Protein AF-A0A971P2N2-F1 (afdb_monomer)

Mean predicted aligned error: 14.25 Å

pLDDT: mean 70.49, std 22.49, range [21.69, 94.94]

Solvent-accessible surface area (backbone atoms only — not comparable to full-atom values): 18515 Å² total; per-residue (Å²): 134,89,80,73,84,82,77,78,84,81,83,84,62,59,65,58,32,62,50,54,73,73,80,90,79,79,91,78,77,78,80,88,79,67,84,70,65,85,62,60,44,76,59,30,55,57,36,53,77,70,37,72,78,72,96,66,72,82,76,72,55,43,60,63,36,66,81,70,58,59,84,65,48,95,60,49,82,56,51,69,44,73,52,75,49,76,49,79,46,77,44,87,62,92,78,40,45,24,34,32,35,34,27,41,36,31,25,59,43,76,42,90,78,63,68,91,66,64,58,67,70,60,47,52,56,49,53,58,46,34,67,75,68,69,55,48,72,73,57,46,52,54,50,50,53,50,50,38,52,54,49,33,62,62,44,42,43,42,77,54,20,36,36,40,38,39,32,29,12,27,78,25,32,66,52,17,52,45,43,54,46,45,57,57,53,72,48,91,68,58,65,68,61,53,34,53,38,58,34,83,89,24,52,41,89,91,37,56,79,47,19,27,49,35,71,88,75,88,31,43,25,45,35,32,28,47,66,15,26,22,38,39,34,40,13,31,64,78,33,24,84,47,37,64,61,37,50,52,49,51,46,51,56,52,68,74,48,72,77,25,43,67,69,58,48,57,69,59,50,60,46,79,45,81,43,87,50,78,72,86,79,95,60,96,66,86,49,81,43,70,49,74,50,64,46,90,96,59,56,82,48,86,74,86,84,80,78,67,74,87,75,80,118

Secondary structure (DSSP, 8-state):
-----------PPPSS-------TT------S-S----S--HHHHHHHTTS----PPP-S-B--PPPP-GGGSS-GGG-SEEEEEEEEEE-SSTT-EEEEEEEEEEEEEE-SS--SS--HHHHHHHHHHHHHHT--HHHHHHHHHHHHHHHHHHHSEEEEEEEEEEEEE-SSHHHHHHHHHHHHHTSSS-HHHHHHHTSGGGB-TTSSSEEEEE-SSS--EEEEEETTEEEEEEEEETTGGGHHHHHHHHHHHHHTSPPB-HHHHHHHSPEEEEEEE--SSS----EEEEEEEPPTT-----------GGG--

Structure (mmCIF, N/CA/C/O backbone):
data_AF-A0A971P2N2-F1
#
_entry.id   AF-A0A971P2N2-F1
#
loop_
_atom_site.group_PDB
_atom_site.id
_atom_site.type_symbol
_atom_site.label_atom_id
_atom_site.label_alt_id
_atom_site.label_comp_id
_atom_site.label_asym_id
_atom_site.label_entity_id
_atom_site.label_seq_id
_atom_site.pdbx_PDB_ins_code
_atom_site.Cartn_x
_atom_site.Cartn_y
_atom_site.Cartn_z
_atom_site.occupancy
_atom_site.B_iso_or_equiv
_atom_site.auth_seq_id
_atom_site.auth_comp_id
_atom_site.auth_asym_id
_atom_site.auth_atom_id
_atom_site.pdbx_PDB_model_num
ATOM 1 N N . MET A 1 1 ? -7.385 51.354 9.965 1.00 27.91 1 MET A N 1
ATOM 2 C CA . MET A 1 1 ? -7.876 50.123 9.311 1.00 27.91 1 MET A CA 1
ATOM 3 C C . MET A 1 1 ? -7.156 48.948 9.953 1.00 27.91 1 MET A C 1
ATOM 5 O O . MET A 1 1 ? -5.940 48.888 9.866 1.00 27.91 1 MET A O 1
ATOM 9 N N . ASN A 1 2 ? -7.882 48.096 10.681 1.00 22.98 2 ASN A N 1
ATOM 10 C CA . ASN A 1 2 ? -7.328 46.923 11.366 1.00 22.98 2 ASN A CA 1
ATOM 11 C C . ASN A 1 2 ? -7.132 45.790 10.354 1.00 22.98 2 ASN A C 1
ATOM 13 O O . ASN A 1 2 ? -8.086 45.085 10.028 1.00 22.98 2 ASN A O 1
ATOM 17 N N . VAL A 1 3 ? -5.911 45.625 9.851 1.00 22.12 3 VAL A N 1
ATOM 18 C CA . VAL A 1 3 ? -5.537 44.451 9.057 1.00 22.12 3 VAL A CA 1
ATOM 19 C C . VAL A 1 3 ? -5.261 43.318 10.045 1.00 22.12 3 VAL A C 1
ATOM 21 O O . VAL A 1 3 ? -4.252 43.324 10.745 1.00 22.12 3 VAL A O 1
ATOM 24 N N . LYS A 1 4 ? -6.204 42.378 10.175 1.00 21.69 4 LYS A N 1
ATOM 25 C CA . LYS A 1 4 ? -5.969 41.133 10.917 1.00 21.69 4 LYS A CA 1
ATOM 26 C C . LYS A 1 4 ? -4.966 40.287 10.119 1.00 21.69 4 LYS A C 1
ATOM 28 O O . LYS A 1 4 ? -5.226 40.065 8.935 1.00 21.69 4 LYS A O 1
ATOM 33 N N . PRO A 1 5 ? -3.873 39.788 10.721 1.00 25.75 5 PRO A N 1
ATOM 34 C CA . PRO A 1 5 ? -2.988 38.854 10.040 1.00 25.75 5 PRO A CA 1
ATOM 35 C C . PRO A 1 5 ? -3.775 37.584 9.693 1.00 25.75 5 PRO A C 1
ATOM 37 O O . PRO A 1 5 ? -4.345 36.931 10.568 1.00 25.75 5 PRO A O 1
ATOM 40 N N . ARG A 1 6 ? -3.851 37.260 8.400 1.00 25.17 6 ARG A N 1
ATOM 41 C CA . ARG A 1 6 ? -4.349 35.968 7.919 1.00 25.17 6 ARG A CA 1
ATOM 42 C C . ARG A 1 6 ? -3.213 34.963 8.092 1.00 25.17 6 ARG A C 1
ATOM 44 O O . ARG A 1 6 ? -2.241 35.005 7.354 1.00 25.17 6 ARG A O 1
ATOM 51 N N . ILE A 1 7 ? -3.300 34.113 9.107 1.00 24.89 7 ILE A N 1
ATOM 52 C CA . ILE A 1 7 ? -2.310 33.061 9.363 1.00 24.89 7 ILE A CA 1
ATOM 53 C C . ILE A 1 7 ? -2.506 31.957 8.314 1.00 24.89 7 ILE A C 1
ATOM 55 O O . ILE A 1 7 ? -3.601 31.412 8.192 1.00 24.89 7 ILE A O 1
ATOM 59 N N . ALA A 1 8 ? -1.458 31.638 7.550 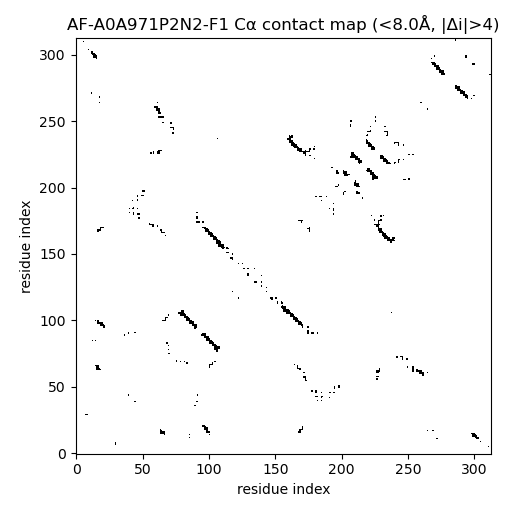1.00 24.03 8 ALA A N 1
ATOM 60 C CA . ALA A 1 8 ? -1.439 30.453 6.698 1.00 24.03 8 ALA A CA 1
ATOM 61 C C . ALA A 1 8 ? -1.364 29.181 7.551 1.00 24.03 8 ALA A C 1
ATOM 63 O O . ALA A 1 8 ? -0.593 29.092 8.505 1.00 24.03 8 ALA A O 1
ATOM 64 N N . LEU A 1 9 ? -2.169 28.192 7.171 1.00 29.45 9 LEU A N 1
ATOM 65 C CA . LEU A 1 9 ? -2.221 26.869 7.777 1.00 29.45 9 LEU A CA 1
ATOM 66 C C . LEU A 1 9 ? -0.904 26.118 7.509 1.00 29.45 9 LEU A C 1
ATOM 68 O O . LEU A 1 9 ? -0.618 25.740 6.374 1.00 29.45 9 LEU A O 1
ATOM 72 N N . ILE A 1 10 ? -0.110 25.901 8.557 1.00 28.80 10 ILE A N 1
ATOM 73 C CA . ILE A 1 10 ? 1.082 25.047 8.532 1.00 28.80 10 ILE A CA 1
ATOM 74 C C . ILE A 1 10 ? 0.622 23.611 8.787 1.00 28.80 10 ILE A C 1
ATOM 76 O O . ILE A 1 10 ? 0.071 23.322 9.847 1.00 28.80 10 ILE A O 1
ATOM 80 N N . ILE A 1 11 ? 0.837 22.711 7.825 1.00 30.95 11 ILE A N 1
ATOM 81 C CA . ILE A 1 11 ? 0.508 21.291 7.982 1.00 30.95 11 ILE A CA 1
ATOM 82 C C . ILE A 1 11 ? 1.796 20.523 8.292 1.00 30.95 11 ILE A C 1
ATOM 84 O O . ILE A 1 11 ? 2.617 20.298 7.406 1.00 30.95 11 ILE A O 1
ATOM 88 N N . ALA A 1 12 ? 1.983 20.140 9.556 1.00 29.36 12 ALA A N 1
ATOM 89 C CA . ALA A 1 12 ? 3.038 19.220 9.969 1.00 29.36 12 ALA A CA 1
ATOM 90 C C . ALA A 1 12 ? 2.566 17.773 9.742 1.00 29.36 12 ALA A C 1
ATOM 92 O O . ALA A 1 12 ? 1.543 17.367 10.292 1.00 29.36 12 ALA A O 1
ATOM 93 N N . TYR A 1 13 ? 3.291 17.002 8.924 1.00 36.38 13 TYR A N 1
ATOM 94 C CA . TYR A 1 13 ? 3.002 15.584 8.688 1.00 36.38 13 TYR A CA 1
ATOM 95 C C . TYR A 1 13 ? 3.956 14.701 9.481 1.00 36.38 13 TYR A C 1
ATOM 97 O O . TYR A 1 13 ? 5.169 14.739 9.298 1.00 36.38 13 TYR A O 1
ATOM 105 N N . TYR A 1 14 ? 3.382 13.890 10.364 1.00 38.62 14 TYR A N 1
ATOM 106 C CA . TYR A 1 14 ? 4.111 13.031 11.284 1.00 38.62 14 TYR A CA 1
ATOM 107 C C . TYR A 1 14 ? 4.208 11.614 10.736 1.00 38.62 14 TYR A C 1
ATOM 109 O O . TYR A 1 14 ? 3.208 11.024 10.326 1.00 38.62 14 TYR A O 1
ATOM 117 N N . CYS A 1 15 ? 5.401 11.033 10.814 1.00 27.88 15 CYS A N 1
ATOM 118 C CA . CYS A 1 15 ? 5.584 9.604 10.613 1.00 27.88 15 CYS A CA 1
ATOM 119 C C . CYS A 1 15 ? 5.701 8.907 11.975 1.00 27.88 15 CYS A C 1
ATOM 121 O O . CYS A 1 15 ? 6.794 8.653 12.467 1.00 27.88 15 CYS A O 1
ATOM 123 N N . LEU A 1 16 ? 4.533 8.678 12.574 1.00 30.06 16 LEU A N 1
ATOM 124 C CA . LEU A 1 16 ? 4.097 7.483 13.310 1.00 30.06 16 LEU A CA 1
ATOM 125 C C . LEU A 1 16 ? 2.582 7.681 13.494 1.00 30.06 16 LEU A C 1
ATOM 127 O O . LEU A 1 16 ? 2.106 8.017 14.572 1.00 30.06 16 LEU A O 1
ATOM 131 N N . SER A 1 17 ? 1.867 7.622 12.358 1.00 32.53 17 SER A N 1
ATOM 132 C CA . SER A 1 17 ? 0.407 7.459 12.260 1.00 32.53 17 SER A CA 1
ATOM 133 C C . SER A 1 17 ? -0.446 8.240 13.273 1.00 32.53 17 SER A C 1
ATOM 135 O O . SER A 1 17 ? -1.201 7.670 14.053 1.00 32.53 17 SER A O 1
ATOM 137 N N . THR A 1 18 ? -0.432 9.566 13.231 1.00 32.47 18 THR A N 1
ATOM 138 C CA . THR A 1 18 ? -1.445 10.362 13.936 1.00 32.47 18 THR A CA 1
ATOM 139 C C . THR A 1 18 ? -2.669 10.564 13.040 1.00 32.47 18 THR A C 1
ATOM 141 O O . THR A 1 18 ? -2.588 11.174 11.975 1.00 32.47 18 THR A O 1
ATOM 144 N N . ALA A 1 19 ? -3.814 10.023 13.466 1.00 30.89 19 ALA A N 1
ATOM 145 C CA . ALA A 1 19 ? -5.123 10.377 12.933 1.00 30.89 19 ALA A CA 1
ATOM 146 C C . ALA A 1 19 ? -5.430 11.824 13.343 1.00 30.89 19 ALA A C 1
ATOM 148 O O . ALA A 1 19 ? -5.682 12.116 14.512 1.00 30.89 19 ALA A O 1
ATOM 149 N N . GLY A 1 20 ? -5.383 12.745 12.383 1.00 30.77 20 GLY A N 1
ATOM 150 C CA . GLY A 1 20 ? -5.961 14.072 12.544 1.00 30.77 20 GLY A CA 1
ATOM 151 C C . GLY A 1 20 ? -7.473 13.977 12.382 1.00 30.77 20 GLY A C 1
ATOM 152 O O . GLY A 1 20 ? -7.987 14.200 11.294 1.00 30.77 20 GLY A O 1
ATOM 153 N N . VAL A 1 21 ? -8.193 13.628 13.448 1.00 31.56 21 VAL A N 1
ATOM 154 C CA . VAL A 1 21 ? -9.654 13.783 13.493 1.00 31.56 21 VAL A CA 1
ATOM 155 C C . VAL A 1 21 ? -9.929 15.280 13.642 1.00 31.56 21 VAL A C 1
ATOM 157 O O . VAL A 1 21 ? -9.833 15.819 14.744 1.00 31.56 21 VAL A O 1
ATOM 160 N N . PHE A 1 22 ? -10.207 15.969 12.535 1.00 34.75 22 PHE A N 1
ATOM 161 C CA . PHE A 1 22 ? -10.625 17.369 12.560 1.00 34.75 22 PHE A CA 1
ATOM 162 C C . PHE A 1 22 ? -12.151 17.424 12.712 1.00 34.75 22 PHE A C 1
ATOM 164 O O . PHE A 1 22 ? -12.856 17.079 11.765 1.00 34.75 22 PHE A O 1
ATOM 171 N N . PRO A 1 23 ? -12.700 17.835 13.870 1.00 28.53 23 PRO A N 1
ATOM 172 C CA . PRO A 1 23 ? -14.126 18.103 13.969 1.00 28.53 23 PRO A CA 1
ATOM 173 C C . PRO A 1 23 ? -14.471 19.301 13.077 1.00 28.53 23 PRO A C 1
ATOM 175 O O . PRO A 1 23 ? -13.895 20.385 13.199 1.00 28.53 23 PRO A O 1
ATOM 178 N N . GLY A 1 24 ? -15.407 19.095 12.152 1.00 35.16 24 GLY A N 1
ATOM 179 C CA . GLY A 1 24 ? -15.882 20.131 11.247 1.00 35.16 24 GLY A CA 1
ATOM 180 C C . GLY A 1 24 ? -16.446 21.338 11.999 1.00 35.16 24 GLY A C 1
ATOM 181 O O . GLY A 1 24 ? -17.420 21.209 12.738 1.00 35.16 24 GLY A O 1
ATOM 182 N N . LYS A 1 25 ? -15.831 22.510 11.773 1.00 30.64 25 LYS A N 1
ATOM 183 C CA . LYS A 1 25 ? -16.498 23.795 11.453 1.00 30.64 25 LYS A CA 1
ATOM 184 C C . LYS A 1 25 ? -15.552 24.992 11.280 1.00 30.64 25 LYS A C 1
ATOM 186 O O . LYS A 1 25 ? -15.995 25.985 10.717 1.00 30.64 25 LYS A O 1
ATOM 191 N N . ASP A 1 26 ? -14.265 24.881 11.622 1.00 31.94 26 ASP A N 1
ATOM 192 C CA . ASP A 1 26 ? -13.324 26.019 11.535 1.00 31.94 26 ASP A CA 1
ATOM 193 C C . ASP A 1 26 ? -12.236 25.902 10.444 1.00 31.94 26 ASP A C 1
ATOM 195 O O . ASP A 1 26 ? -11.284 26.680 10.418 1.00 31.94 26 ASP A O 1
ATOM 199 N N . VAL A 1 27 ? -12.391 25.005 9.461 1.00 34.34 27 VAL A N 1
ATOM 200 C CA . VAL A 1 27 ? -11.515 24.940 8.264 1.00 34.34 27 VAL A CA 1
ATOM 201 C C . VAL A 1 27 ? -12.001 25.913 7.175 1.00 34.34 27 VAL A C 1
ATOM 203 O O . VAL A 1 27 ? -12.118 25.582 5.998 1.00 34.34 27 VAL A O 1
ATOM 206 N N . LEU A 1 28 ? -12.323 27.149 7.556 1.00 32.31 28 LEU A N 1
ATOM 207 C CA . LEU A 1 28 ? -12.745 28.202 6.630 1.00 32.31 28 LEU A CA 1
ATOM 208 C C . LEU A 1 28 ? -11.761 29.370 6.687 1.00 32.31 28 LEU A C 1
ATOM 210 O O . LEU A 1 28 ? -12.021 30.351 7.373 1.00 32.31 28 LEU A O 1
ATOM 214 N N . ALA A 1 29 ? -10.636 29.241 5.968 1.00 29.34 29 ALA A N 1
ATOM 215 C CA . ALA A 1 29 ? -9.917 30.335 5.276 1.00 29.34 29 ALA A CA 1
ATOM 216 C C . ALA A 1 29 ? -8.485 29.960 4.811 1.00 29.34 29 ALA A C 1
ATOM 218 O O . ALA A 1 29 ? -7.630 30.839 4.710 1.00 29.34 29 ALA A O 1
ATOM 219 N N . ALA A 1 30 ? -8.191 28.695 4.490 1.00 34.16 30 ALA A N 1
ATOM 220 C CA . ALA A 1 30 ? -6.992 28.376 3.712 1.00 34.16 30 ALA A CA 1
ATOM 221 C C . ALA A 1 30 ? -7.353 28.415 2.221 1.00 34.16 30 ALA A C 1
ATOM 223 O O . ALA A 1 30 ? -8.055 27.549 1.699 1.00 34.16 30 ALA A O 1
ATOM 224 N N . ASP A 1 31 ? -6.939 29.500 1.577 1.00 28.77 31 ASP A N 1
ATOM 225 C CA . ASP A 1 31 ? -7.237 29.842 0.195 1.00 28.77 31 ASP A CA 1
ATOM 226 C C . ASP A 1 31 ? -6.733 28.761 -0.783 1.00 28.77 31 ASP A C 1
ATOM 228 O O . ASP A 1 31 ? -5.556 28.412 -0.827 1.00 28.77 31 ASP A O 1
ATOM 232 N N . ARG A 1 32 ? -7.688 28.207 -1.530 1.00 31.95 32 ARG A N 1
ATOM 233 C CA . ARG A 1 32 ? -7.614 27.606 -2.870 1.00 31.95 32 ARG A CA 1
ATOM 234 C C . ARG A 1 32 ? -6.210 27.438 -3.480 1.00 31.95 32 ARG A C 1
ATOM 236 O O . ARG A 1 32 ? -5.781 28.241 -4.301 1.00 31.95 32 ARG A O 1
ATOM 243 N N . THR A 1 33 ? -5.539 26.325 -3.186 1.00 28.03 33 THR A N 1
ATOM 244 C CA . THR A 1 33 ? -4.620 25.642 -4.137 1.00 28.03 33 THR A CA 1
ATOM 245 C C . THR A 1 33 ? -4.334 24.180 -3.779 1.00 28.03 33 THR A C 1
ATOM 247 O O . THR A 1 33 ? -3.370 23.583 -4.248 1.00 28.03 33 THR A O 1
ATOM 250 N N . VAL A 1 34 ? -5.207 23.554 -2.993 1.00 30.66 34 VAL A N 1
ATOM 251 C CA . VAL A 1 34 ? -5.340 22.097 -3.000 1.00 30.66 34 VAL A CA 1
ATOM 252 C C . VAL A 1 34 ? -6.523 21.836 -3.908 1.00 30.66 34 VAL A C 1
ATOM 254 O O . VAL A 1 34 ? -7.610 22.346 -3.639 1.00 30.66 34 VAL A O 1
ATOM 257 N N . THR A 1 35 ? -6.297 21.146 -5.022 1.00 30.25 35 THR A N 1
ATOM 258 C CA . THR A 1 35 ? -7.357 20.651 -5.898 1.00 30.25 35 THR A CA 1
ATOM 259 C C . THR A 1 35 ? -8.366 19.964 -4.996 1.00 30.25 35 THR A C 1
ATOM 261 O O . THR A 1 35 ? -8.073 18.907 -4.446 1.00 30.25 35 THR A O 1
ATOM 264 N N . SER A 1 36 ? -9.496 20.620 -4.737 1.00 31.45 36 SER A N 1
ATOM 265 C CA . SER A 1 36 ? -10.505 20.055 -3.867 1.00 31.45 36 SER A CA 1
ATOM 266 C C . SER A 1 36 ? -10.944 18.767 -4.537 1.00 31.45 36 SER A C 1
ATOM 268 O O . SER A 1 36 ? -11.577 18.816 -5.596 1.00 31.45 36 SER A O 1
ATOM 270 N N . LEU A 1 37 ? -10.643 17.631 -3.921 1.00 36.88 37 LEU A N 1
ATOM 271 C CA . LEU A 1 37 ? -11.252 16.347 -4.232 1.00 36.88 37 LEU A CA 1
ATOM 272 C C . LEU A 1 37 ? -12.728 16.369 -3.790 1.00 36.88 37 LEU A C 1
ATOM 274 O O . LEU A 1 37 ? -13.260 15.379 -3.332 1.00 36.88 37 LEU A O 1
ATOM 278 N N . LYS A 1 38 ? -13.454 17.482 -3.989 1.00 37.88 38 LYS A N 1
ATOM 279 C CA . LYS A 1 38 ? -14.926 17.506 -3.955 1.00 37.88 38 LYS A CA 1
ATOM 280 C C . LYS A 1 38 ? -15.533 16.636 -5.065 1.00 37.88 38 LYS A C 1
ATOM 282 O O . LYS A 1 38 ? -16.728 16.376 -5.044 1.00 37.88 38 LYS A O 1
ATOM 287 N N . ASN A 1 39 ? -14.689 16.135 -5.970 1.00 39.16 39 ASN A N 1
ATOM 288 C CA . ASN A 1 39 ? -14.894 14.910 -6.732 1.00 39.16 39 ASN A CA 1
ATOM 289 C C . ASN A 1 39 ? -14.278 13.715 -5.986 1.00 39.16 39 ASN A C 1
ATOM 291 O O . ASN A 1 39 ? -13.382 13.056 -6.509 1.00 39.16 39 ASN A O 1
ATOM 295 N N . ILE A 1 40 ? -14.730 13.434 -4.765 1.00 48.75 40 ILE A N 1
ATOM 296 C CA . ILE A 1 40 ? -14.655 12.080 -4.224 1.00 48.75 40 ILE A CA 1
ATOM 297 C C . ILE A 1 40 ? -15.301 11.215 -5.310 1.00 48.75 40 ILE A C 1
ATOM 299 O O . ILE A 1 40 ? -16.476 11.401 -5.642 1.00 48.75 40 ILE A O 1
ATOM 303 N N . ASP A 1 41 ? -14.462 10.421 -5.970 1.00 62.25 41 ASP A N 1
ATOM 304 C CA . ASP A 1 41 ? -14.646 9.995 -7.351 1.00 62.25 41 ASP A CA 1
ATOM 305 C C . ASP A 1 41 ? -16.068 9.459 -7.567 1.00 62.25 41 ASP A C 1
ATOM 307 O O . ASP A 1 41 ? -16.523 8.595 -6.811 1.00 62.25 41 ASP A O 1
ATOM 311 N N . SER A 1 42 ? -16.796 9.956 -8.580 1.00 70.06 42 SER A N 1
ATOM 312 C CA . SER A 1 42 ? -18.164 9.477 -8.887 1.00 70.06 42 SER A CA 1
ATOM 313 C C . SER A 1 42 ? -18.218 7.947 -8.935 1.00 70.06 42 SER A C 1
ATOM 315 O O . SER A 1 42 ? -19.223 7.323 -8.610 1.00 70.06 42 SER A O 1
ATOM 317 N N . ARG A 1 43 ? -17.083 7.360 -9.305 1.00 81.44 43 ARG A N 1
ATOM 318 C CA . ARG A 1 43 ? -16.790 5.947 -9.316 1.00 81.44 43 ARG A CA 1
ATOM 319 C C . ARG A 1 43 ? -16.693 5.300 -7.936 1.00 81.44 43 ARG A C 1
ATOM 321 O O . ARG A 1 43 ? -17.408 4.335 -7.703 1.00 81.44 43 ARG A O 1
ATOM 328 N N . ALA A 1 44 ? -15.877 5.830 -7.027 1.00 83.00 44 ALA A N 1
ATOM 329 C CA . ALA A 1 44 ? -15.749 5.292 -5.673 1.00 83.00 44 ALA A CA 1
ATOM 330 C C . ALA A 1 44 ? -17.099 5.286 -4.948 1.00 83.00 44 ALA A C 1
ATOM 332 O O . ALA A 1 44 ? -17.457 4.297 -4.317 1.00 83.00 44 ALA A O 1
ATOM 333 N N . ASN A 1 45 ? -17.897 6.343 -5.130 1.00 83.25 45 ASN A N 1
ATOM 334 C CA . ASN A 1 45 ? -19.267 6.391 -4.626 1.00 83.25 45 ASN A CA 1
ATOM 335 C C . ASN A 1 45 ? -20.164 5.310 -5.254 1.00 83.25 45 ASN A C 1
ATOM 337 O O . ASN A 1 45 ? -20.882 4.630 -4.527 1.00 83.25 45 ASN A O 1
ATOM 341 N N . ARG A 1 46 ? -20.124 5.107 -6.580 1.00 87.62 46 ARG A N 1
ATOM 342 C CA . ARG A 1 46 ? -20.895 4.034 -7.242 1.00 87.62 46 ARG A CA 1
ATOM 343 C C . ARG A 1 46 ? -20.502 2.640 -6.759 1.00 87.62 46 ARG A C 1
ATOM 345 O O . ARG A 1 46 ? -21.389 1.817 -6.556 1.00 87.62 46 ARG A O 1
ATOM 352 N N . VAL A 1 47 ? -19.207 2.375 -6.595 1.00 88.31 47 VAL A N 1
ATOM 353 C CA . VAL A 1 47 ? -18.700 1.098 -6.074 1.00 88.31 47 VAL A CA 1
ATOM 354 C C . VAL A 1 47 ? -19.157 0.911 -4.630 1.00 88.31 47 VAL A C 1
ATOM 356 O O . VAL A 1 47 ? -19.724 -0.124 -4.304 1.00 88.31 47 VAL A O 1
ATOM 359 N N . TYR A 1 48 ? -19.003 1.934 -3.786 1.00 87.44 48 TYR A N 1
ATOM 360 C CA . TYR A 1 48 ? -19.407 1.885 -2.381 1.00 87.44 48 TYR A CA 1
ATOM 361 C C . TYR A 1 48 ? -20.882 1.496 -2.201 1.00 87.44 48 TYR A C 1
ATOM 363 O O . TYR A 1 48 ? -21.198 0.691 -1.336 1.00 87.44 48 TYR A O 1
ATOM 371 N N . GLN A 1 49 ? -21.790 2.021 -3.033 1.00 89.25 49 GLN A N 1
ATOM 372 C CA . GLN A 1 49 ? -23.223 1.684 -2.960 1.00 89.25 49 GLN A CA 1
ATOM 373 C C . GLN A 1 49 ? -23.546 0.232 -3.356 1.00 89.25 49 GLN A C 1
ATOM 375 O O . GLN A 1 49 ? -24.643 -0.243 -3.076 1.00 89.25 49 GLN A O 1
ATOM 380 N N . GLN A 1 50 ? -22.624 -0.457 -4.031 1.00 91.75 50 GLN A N 1
ATOM 381 C CA . GLN A 1 50 ? -22.783 -1.847 -4.471 1.00 91.75 50 GLN A CA 1
ATOM 382 C C . GLN A 1 50 ? -22.078 -2.842 -3.544 1.00 91.75 50 GLN A C 1
ATOM 384 O O . GLN A 1 50 ? -22.396 -4.029 -3.564 1.00 91.75 50 GLN A O 1
ATOM 389 N N . VAL A 1 51 ? -21.130 -2.371 -2.733 1.00 89.12 51 VAL A N 1
ATOM 390 C CA . VAL A 1 51 ? -20.426 -3.192 -1.752 1.00 89.12 51 VAL A CA 1
ATOM 391 C C . VAL A 1 51 ? -21.269 -3.307 -0.483 1.00 89.12 51 VAL A C 1
ATOM 393 O O . VAL A 1 51 ? -21.735 -2.313 0.076 1.00 89.12 51 VAL A O 1
ATOM 396 N N . LYS A 1 52 ? -21.439 -4.535 0.008 1.00 88.38 52 LYS A N 1
ATOM 397 C CA . LYS A 1 52 ? -22.027 -4.787 1.323 1.00 88.38 52 LYS A CA 1
ATOM 398 C C . LYS A 1 52 ? -21.009 -4.383 2.386 1.00 88.38 52 LYS A C 1
ATOM 400 O O . LYS A 1 52 ? -20.000 -5.053 2.571 1.00 88.38 52 LYS A O 1
ATOM 405 N N . VAL A 1 53 ? -21.271 -3.272 3.069 1.00 85.50 53 VAL A N 1
ATOM 406 C CA . VAL A 1 53 ? -20.416 -2.821 4.171 1.00 85.50 53 VAL A CA 1
ATOM 407 C C . VAL A 1 53 ? -20.483 -3.868 5.293 1.00 85.50 53 VAL A C 1
ATOM 409 O O . VAL A 1 53 ? -21.591 -4.221 5.708 1.00 85.50 53 VAL A O 1
ATOM 412 N N . PRO A 1 54 ? -19.339 -4.394 5.758 1.00 85.69 54 PRO A N 1
ATOM 413 C CA . PRO A 1 54 ? -19.302 -5.337 6.870 1.00 85.69 54 PRO A CA 1
ATOM 414 C C . PRO A 1 54 ? -19.788 -4.673 8.163 1.00 85.69 54 PRO A C 1
ATOM 416 O O . PRO A 1 54 ? -19.751 -3.450 8.297 1.00 85.69 54 PRO A O 1
ATOM 419 N N . ASP A 1 55 ? -20.213 -5.481 9.133 1.00 85.06 55 ASP A N 1
ATOM 420 C CA . ASP A 1 55 ? -20.502 -4.976 10.476 1.00 85.06 55 ASP A CA 1
ATOM 421 C C . ASP A 1 55 ? -19.178 -4.598 11.155 1.00 85.06 55 ASP A C 1
ATOM 423 O O . ASP A 1 55 ? -18.363 -5.459 11.497 1.00 85.06 55 ASP A O 1
ATOM 427 N N . LEU A 1 56 ? -18.912 -3.295 11.245 1.00 84.69 56 LEU A N 1
ATOM 428 C CA . LEU A 1 56 ? -17.669 -2.744 11.775 1.00 84.69 56 LEU A CA 1
ATOM 429 C C . LEU A 1 56 ? -17.904 -2.233 13.198 1.00 84.69 56 LEU A C 1
ATOM 431 O O . LEU A 1 56 ? -18.922 -1.589 13.449 1.00 84.69 56 LEU A O 1
ATOM 435 N N . PRO A 1 57 ? -16.966 -2.468 14.132 1.00 80.94 57 PRO A N 1
ATOM 436 C CA . PRO A 1 57 ? -17.146 -2.051 15.514 1.00 80.94 57 PRO A CA 1
ATOM 437 C C . PRO A 1 57 ? -17.218 -0.525 15.634 1.00 80.94 57 PRO A C 1
ATOM 439 O O . PRO A 1 57 ? -16.500 0.204 14.944 1.00 80.94 57 PRO A O 1
ATOM 442 N N . ASP A 1 58 ? -18.032 -0.048 16.575 1.00 77.38 58 ASP A N 1
ATOM 443 C CA . ASP A 1 58 ? -18.053 1.364 16.951 1.00 77.38 58 ASP A CA 1
ATOM 444 C C . ASP A 1 58 ? -16.678 1.814 17.470 1.00 77.38 58 ASP A C 1
ATOM 446 O O . ASP A 1 58 ? -16.017 1.140 18.270 1.00 77.38 58 ASP A O 1
ATOM 450 N N . GLN A 1 59 ? -16.246 2.996 17.031 1.00 74.69 59 GLN A N 1
ATOM 451 C CA . GLN A 1 59 ? -14.916 3.516 17.332 1.00 74.69 59 GLN A CA 1
ATOM 452 C C . GLN A 1 59 ? -14.878 4.199 18.705 1.00 74.69 59 GLN A C 1
ATOM 454 O O . GLN A 1 59 ? -15.142 5.393 18.823 1.00 74.69 59 GLN A O 1
ATOM 459 N N . ASN A 1 60 ? -14.475 3.452 19.734 1.00 76.31 60 ASN A N 1
ATOM 460 C CA . ASN A 1 60 ? -14.167 4.006 21.063 1.00 76.31 60 ASN A CA 1
ATOM 461 C C . ASN A 1 60 ? -12.658 4.081 21.355 1.00 76.31 60 ASN A C 1
ATOM 463 O O . ASN A 1 60 ? -12.234 4.803 22.259 1.00 76.31 60 ASN A O 1
ATOM 467 N N . PHE A 1 61 ? -11.846 3.338 20.596 1.00 78.69 61 PHE A N 1
ATOM 468 C CA . PHE A 1 61 ? -10.404 3.238 20.798 1.00 78.69 61 PHE A CA 1
ATOM 469 C C . PHE A 1 61 ? -9.650 3.239 19.474 1.00 78.69 61 PHE A C 1
ATOM 471 O O . PHE A 1 61 ? -10.043 2.564 18.530 1.00 78.69 61 PHE A O 1
ATOM 478 N N . TRP A 1 62 ? -8.525 3.944 19.432 1.00 81.06 62 TRP A N 1
ATOM 479 C CA . TRP A 1 62 ? -7.669 4.088 18.264 1.00 81.06 62 TRP A CA 1
ATOM 480 C C . TRP A 1 62 ? -6.378 3.311 18.424 1.00 81.06 62 TRP A C 1
ATOM 482 O O . TRP A 1 62 ? -5.773 3.255 19.496 1.00 81.06 62 TRP A O 1
ATOM 492 N N . ARG A 1 63 ? -5.912 2.786 17.301 1.00 82.75 63 ARG A N 1
ATOM 493 C CA . ARG A 1 63 ? -4.565 2.278 17.131 1.00 82.75 63 ARG A CA 1
ATOM 494 C C . ARG A 1 63 ? -3.742 3.286 16.335 1.00 82.75 63 ARG A C 1
ATOM 496 O O . ARG A 1 63 ? -4.256 4.033 15.501 1.00 82.75 63 ARG A O 1
ATOM 503 N N . LEU A 1 64 ? -2.444 3.317 16.613 1.00 76.12 64 LEU A N 1
ATOM 504 C CA . LEU A 1 64 ? -1.477 4.073 15.826 1.00 76.12 64 LEU A CA 1
ATOM 505 C C . LEU A 1 64 ? -0.965 3.165 14.706 1.00 76.12 64 LEU A C 1
ATOM 507 O O . LEU A 1 64 ? -0.260 2.208 14.976 1.00 76.12 64 LEU A O 1
ATOM 511 N N . GLY A 1 65 ? -1.259 3.459 13.442 1.00 70.88 65 GLY A N 1
ATOM 512 C CA . GLY A 1 65 ? -0.629 2.779 12.298 1.00 70.88 65 GLY A CA 1
ATOM 513 C C . GLY A 1 65 ? 0.912 2.665 12.365 1.00 70.88 65 GLY A C 1
ATOM 514 O O . GLY A 1 65 ? 1.602 3.311 13.156 1.00 70.88 65 GLY A O 1
ATOM 515 N N . LEU A 1 66 ? 1.492 1.831 11.513 1.00 74.44 66 LEU A N 1
ATOM 516 C CA . LEU A 1 66 ? 2.928 1.554 11.538 1.00 74.44 66 LEU A CA 1
ATOM 517 C C . LEU A 1 66 ? 3.684 2.340 10.466 1.00 74.44 66 LEU A C 1
ATOM 519 O O . LEU A 1 66 ? 3.166 2.641 9.389 1.00 74.44 66 LEU A O 1
ATOM 523 N N . THR A 1 67 ? 4.955 2.608 10.751 1.00 73.44 67 THR A N 1
ATOM 524 C CA . THR A 1 67 ? 5.941 2.910 9.714 1.00 73.44 67 THR A CA 1
ATOM 525 C C . THR A 1 67 ? 6.601 1.597 9.320 1.00 73.44 67 THR A C 1
ATOM 527 O O . THR A 1 67 ? 7.237 0.951 10.151 1.00 73.44 67 THR A O 1
ATOM 530 N N . VAL A 1 68 ? 6.442 1.196 8.063 1.00 77.25 68 VAL A N 1
ATOM 531 C CA . VAL A 1 68 ? 7.048 -0.023 7.516 1.00 77.25 68 VAL A CA 1
ATOM 532 C C . VAL A 1 68 ? 8.288 0.301 6.692 1.00 77.25 68 VAL A C 1
ATOM 534 O O . VAL A 1 68 ? 8.389 1.361 6.078 1.00 77.25 68 VAL A O 1
ATOM 537 N N . ASN A 1 69 ? 9.242 -0.622 6.701 1.00 83.50 69 ASN A N 1
ATOM 538 C CA . ASN A 1 69 ? 10.471 -0.575 5.916 1.00 83.50 69 ASN A CA 1
ATOM 539 C C . ASN A 1 69 ? 10.850 -2.006 5.494 1.00 83.50 69 ASN A C 1
ATOM 541 O O . ASN A 1 69 ? 10.114 -2.954 5.773 1.00 83.50 69 ASN A O 1
ATOM 545 N N . GLU A 1 70 ? 12.014 -2.186 4.872 1.00 86.00 70 GLU A N 1
ATOM 546 C CA . GLU A 1 70 ? 12.457 -3.480 4.347 1.00 86.00 70 GLU A CA 1
ATOM 547 C C . GLU A 1 70 ? 12.536 -4.604 5.391 1.00 86.00 70 GLU A C 1
ATOM 549 O O . GLU A 1 70 ? 12.500 -5.771 5.022 1.00 86.00 70 GLU A O 1
ATOM 554 N N . THR A 1 71 ? 12.609 -4.295 6.692 1.00 87.44 71 THR A N 1
ATOM 555 C CA . THR A 1 71 ? 12.670 -5.316 7.754 1.00 87.44 71 THR A CA 1
ATOM 556 C C . THR A 1 71 ? 11.388 -6.138 7.871 1.00 87.44 71 THR A C 1
ATOM 558 O O . THR A 1 71 ? 11.394 -7.207 8.488 1.00 87.44 71 THR A O 1
ATOM 561 N N . ILE A 1 72 ? 10.283 -5.667 7.281 1.00 88.75 72 ILE A N 1
ATOM 562 C CA . ILE A 1 72 ? 9.040 -6.432 7.222 1.00 88.75 72 ILE A CA 1
ATOM 563 C C . ILE A 1 72 ? 9.144 -7.609 6.243 1.00 88.75 72 ILE A C 1
ATOM 565 O O . ILE A 1 72 ? 8.486 -8.618 6.467 1.00 88.75 72 ILE A O 1
ATOM 569 N N . MET A 1 73 ? 10.013 -7.509 5.234 1.00 89.38 73 MET A N 1
ATOM 570 C CA . MET A 1 73 ? 10.178 -8.498 4.168 1.00 89.38 73 MET A CA 1
ATOM 571 C C . MET A 1 73 ? 10.853 -9.776 4.679 1.00 89.38 73 MET A C 1
ATOM 573 O O . MET A 1 73 ? 11.633 -9.732 5.636 1.00 89.38 73 MET A O 1
ATOM 577 N N . THR A 1 74 ? 10.593 -10.906 4.015 1.00 88.19 74 THR A N 1
ATOM 578 C CA . THR A 1 74 ? 11.190 -12.201 4.381 1.00 88.19 74 THR A CA 1
ATOM 579 C C . THR A 1 74 ? 12.681 -12.229 4.051 1.00 88.19 74 THR A C 1
ATOM 581 O O . THR A 1 74 ? 13.487 -12.709 4.848 1.00 88.19 74 THR A O 1
ATOM 584 N N . ASP A 1 75 ? 13.068 -11.640 2.916 1.00 89.50 75 ASP A N 1
ATOM 585 C CA . ASP A 1 75 ? 14.469 -11.391 2.564 1.00 89.50 75 ASP A CA 1
ATOM 586 C C . ASP A 1 75 ? 14.699 -9.910 2.205 1.00 89.50 75 ASP A C 1
ATOM 588 O O . ASP A 1 75 ? 14.594 -9.518 1.035 1.00 89.50 75 ASP A O 1
ATOM 592 N N . PRO A 1 76 ? 15.074 -9.068 3.191 1.00 88.94 76 PRO A N 1
ATOM 593 C CA . PRO A 1 76 ? 15.336 -7.649 2.961 1.00 88.94 76 PRO A CA 1
ATOM 594 C C . PRO A 1 76 ? 16.444 -7.382 1.930 1.00 88.94 76 PRO A C 1
ATOM 596 O O . PRO A 1 76 ? 16.496 -6.295 1.356 1.00 88.94 76 PRO A O 1
ATOM 599 N N . LYS A 1 77 ? 17.339 -8.349 1.667 1.00 87.31 77 LYS A N 1
ATOM 600 C CA . LYS A 1 77 ? 18.447 -8.172 0.714 1.00 87.31 77 LYS A CA 1
ATOM 601 C C . LYS A 1 77 ? 17.988 -8.225 -0.744 1.00 87.31 77 LYS A C 1
ATOM 603 O O . LYS A 1 77 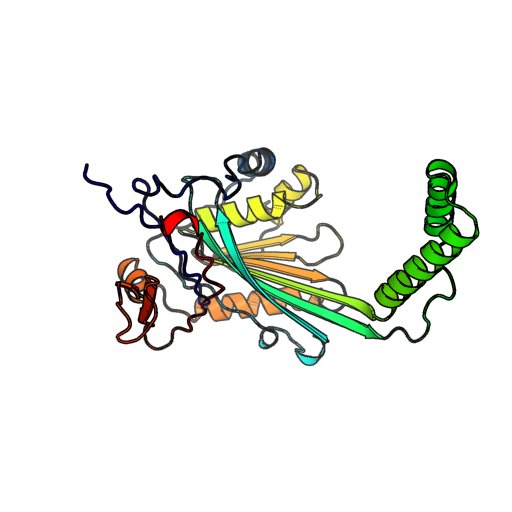? 18.705 -7.715 -1.604 1.00 87.31 77 LYS A O 1
ATOM 608 N N . LYS A 1 78 ? 16.803 -8.781 -1.037 1.00 86.12 78 LYS A N 1
ATOM 609 C CA . LYS A 1 78 ? 16.204 -8.742 -2.387 1.00 86.12 78 LYS A CA 1
ATOM 610 C C . LYS A 1 78 ? 15.819 -7.324 -2.817 1.00 86.12 78 LYS A C 1
ATOM 612 O O . LYS A 1 78 ? 15.774 -7.032 -4.013 1.00 86.12 78 LYS A O 1
ATOM 617 N N . ALA A 1 79 ? 15.542 -6.427 -1.868 1.00 86.75 79 ALA A N 1
ATOM 618 C CA . ALA A 1 79 ? 15.169 -5.046 -2.155 1.00 86.75 79 ALA A CA 1
ATOM 619 C C . ALA A 1 79 ? 16.377 -4.234 -2.655 1.00 86.75 79 ALA A C 1
ATOM 621 O O . ALA A 1 79 ? 17.149 -3.666 -1.885 1.00 86.75 79 ALA A O 1
ATOM 622 N N . THR A 1 80 ? 16.531 -4.146 -3.975 1.00 86.12 80 THR A N 1
ATOM 623 C CA . THR A 1 80 ? 17.623 -3.383 -4.615 1.00 86.12 80 THR A CA 1
ATOM 624 C C . THR A 1 80 ? 17.339 -1.888 -4.726 1.00 86.12 80 THR A C 1
ATOM 626 O O . THR A 1 80 ? 18.256 -1.066 -4.728 1.00 86.12 80 THR A O 1
ATOM 629 N N . ARG A 1 81 ? 16.062 -1.517 -4.825 1.00 84.12 81 ARG A N 1
ATOM 630 C CA . ARG A 1 81 ? 15.592 -0.134 -4.797 1.00 84.12 81 ARG A CA 1
ATOM 631 C C . ARG A 1 81 ? 14.452 -0.056 -3.802 1.00 84.12 81 ARG A C 1
ATOM 633 O O . ARG A 1 81 ? 13.565 -0.901 -3.828 1.00 84.12 81 ARG A O 1
ATOM 640 N N . LYS A 1 82 ? 14.480 0.966 -2.957 1.00 87.62 82 LYS A N 1
ATOM 641 C CA . LYS A 1 82 ? 13.486 1.189 -1.913 1.00 87.62 82 LYS A CA 1
ATOM 642 C C . LYS A 1 82 ? 13.110 2.655 -1.834 1.00 87.62 82 LYS A C 1
ATOM 644 O O . LYS A 1 82 ? 13.905 3.519 -2.214 1.00 87.62 82 LYS A O 1
ATOM 649 N N . GLY A 1 83 ? 11.930 2.919 -1.309 1.00 75.38 83 GLY A N 1
ATOM 650 C CA . GLY A 1 83 ? 11.550 4.252 -0.892 1.00 75.38 83 GLY A CA 1
ATOM 651 C C . GLY A 1 83 ? 10.383 4.219 0.072 1.00 75.38 83 GLY A C 1
ATOM 652 O O . GLY A 1 83 ? 9.675 3.223 0.213 1.00 75.38 83 GLY A O 1
ATOM 653 N N . MET A 1 84 ? 10.235 5.333 0.769 1.00 77.00 84 MET A N 1
ATOM 654 C CA . MET A 1 84 ? 9.179 5.557 1.738 1.00 77.00 84 MET A CA 1
ATOM 655 C C . MET A 1 84 ? 8.531 6.897 1.435 1.00 77.00 84 MET A C 1
ATOM 657 O O . MET A 1 84 ? 9.203 7.833 0.998 1.00 77.00 84 MET A O 1
ATOM 661 N N . GLY A 1 85 ? 7.229 6.981 1.664 1.00 64.31 85 GLY A N 1
ATOM 662 C CA . GLY A 1 85 ? 6.450 8.188 1.450 1.00 64.31 85 GLY A CA 1
ATOM 663 C C . GLY A 1 85 ? 5.403 8.363 2.534 1.00 64.31 85 GLY A C 1
ATOM 664 O O . GLY A 1 85 ? 4.987 7.400 3.177 1.00 64.31 85 GLY A O 1
ATOM 665 N N . VAL A 1 86 ? 4.983 9.608 2.723 1.00 61.56 86 VAL A N 1
ATOM 666 C CA . VAL A 1 86 ? 3.844 9.954 3.570 1.00 61.56 86 VAL A CA 1
ATOM 667 C C . VAL A 1 86 ? 2.939 10.880 2.774 1.00 61.56 86 VAL A C 1
ATOM 669 O O . VAL A 1 86 ? 3.420 11.826 2.149 1.00 61.56 86 VAL A O 1
ATOM 672 N N . SER A 1 87 ? 1.639 10.608 2.780 1.00 62.03 87 SER A N 1
ATOM 673 C CA . SER A 1 87 ? 0.635 11.433 2.107 1.00 62.03 87 SER A CA 1
ATOM 674 C C . SER A 1 87 ? -0.625 11.575 2.957 1.00 62.03 87 SER A C 1
ATOM 676 O O . SER A 1 87 ? -0.927 10.732 3.801 1.00 62.03 87 SER A O 1
ATOM 678 N N . LYS A 1 88 ? -1.379 12.655 2.726 1.00 62.44 88 LYS A N 1
ATOM 679 C CA . LYS A 1 88 ? -2.749 12.790 3.235 1.00 62.44 88 LYS A CA 1
ATOM 680 C C . LYS A 1 88 ? -3.748 12.180 2.264 1.00 62.44 88 LYS A C 1
ATOM 682 O O . LYS A 1 88 ? -3.566 12.307 1.055 1.00 62.44 88 LYS A O 1
ATOM 687 N N . ASN A 1 89 ? -4.819 11.610 2.802 1.00 59.50 89 ASN A N 1
ATOM 688 C CA . ASN A 1 89 ? -5.980 11.181 2.032 1.00 59.50 89 ASN A CA 1
ATOM 689 C C . ASN A 1 89 ? -7.257 11.776 2.625 1.00 59.50 89 ASN A C 1
ATOM 691 O O . ASN A 1 89 ? -7.380 11.891 3.845 1.00 59.50 89 ASN A O 1
ATOM 695 N N . GLU A 1 90 ? -8.178 12.150 1.743 1.00 57.66 90 GLU A N 1
ATOM 696 C CA . GLU A 1 90 ? -9.534 12.594 2.073 1.00 57.66 90 GLU A CA 1
ATOM 697 C C . GLU A 1 90 ? -10.501 11.423 1.816 1.00 57.66 90 GLU A C 1
ATOM 699 O O . GLU A 1 90 ? -10.313 10.682 0.845 1.00 57.66 90 GLU A O 1
ATOM 704 N N . TYR A 1 91 ? -11.500 11.221 2.681 1.00 61.12 91 TYR A N 1
ATOM 705 C CA . TYR A 1 91 ? -12.431 10.079 2.600 1.00 61.12 91 TYR A CA 1
ATOM 706 C C . TYR A 1 91 ? -13.845 10.472 2.148 1.00 61.12 91 TYR A C 1
ATOM 708 O O . TYR A 1 91 ? -14.188 11.653 2.109 1.00 61.12 91 TYR A O 1
ATOM 716 N N . LEU A 1 92 ? -14.655 9.467 1.775 1.00 59.31 92 LEU A N 1
ATOM 717 C CA . LEU A 1 92 ? -15.936 9.639 1.072 1.00 59.31 92 LEU A CA 1
ATOM 718 C C . LEU A 1 92 ? -16.969 10.437 1.886 1.00 59.31 92 LEU A C 1
ATOM 720 O O . LEU A 1 92 ? -17.723 11.227 1.313 1.00 59.31 92 LEU A O 1
ATOM 724 N N . ARG A 1 93 ? -17.035 10.213 3.203 1.00 54.69 93 ARG A N 1
ATOM 725 C CA . ARG A 1 93 ? -18.006 10.862 4.098 1.00 54.69 93 ARG A CA 1
ATOM 726 C C . ARG A 1 93 ? -17.327 11.858 5.042 1.00 54.69 93 ARG A C 1
ATOM 728 O O . ARG A 1 93 ? -16.177 11.681 5.419 1.00 54.69 93 ARG A O 1
ATOM 735 N N . ASP A 1 94 ? -18.043 12.929 5.379 1.00 48.69 94 ASP A N 1
ATOM 736 C CA . ASP A 1 94 ? -17.707 13.936 6.404 1.00 48.69 94 ASP A CA 1
ATOM 737 C C . ASP A 1 94 ? -16.321 14.620 6.322 1.00 48.69 94 ASP A C 1
ATOM 739 O O . ASP A 1 94 ? -15.819 15.109 7.331 1.00 48.69 94 ASP A O 1
ATOM 743 N N . GLU A 1 95 ? -15.716 14.709 5.127 1.00 55.44 95 GLU A N 1
ATOM 744 C CA . GLU A 1 95 ? -14.438 15.419 4.888 1.00 55.44 95 GLU A CA 1
ATOM 745 C C . GLU A 1 95 ? -13.293 14.954 5.813 1.00 55.44 95 GLU A C 1
ATOM 747 O O . GLU A 1 95 ? -12.413 15.725 6.206 1.00 55.44 95 GLU A O 1
ATOM 752 N N . TRP A 1 96 ? -13.292 13.671 6.172 1.00 50.50 96 TRP A N 1
ATOM 753 C CA . TRP A 1 96 ? -12.264 13.103 7.032 1.00 50.50 96 TRP A CA 1
ATOM 754 C C . TRP A 1 96 ? -10.883 13.146 6.366 1.00 50.50 96 TRP A C 1
ATOM 756 O O . TRP A 1 96 ? -10.738 12.810 5.189 1.00 50.50 96 TRP A O 1
ATOM 766 N N . ILE A 1 97 ? -9.855 13.483 7.150 1.00 58.47 97 ILE A N 1
ATOM 767 C CA . ILE A 1 97 ? -8.449 13.452 6.732 1.00 58.47 97 ILE A CA 1
ATOM 768 C C . ILE A 1 97 ? -7.747 12.324 7.480 1.00 58.47 97 ILE A C 1
ATOM 770 O O . ILE A 1 97 ? -7.786 12.257 8.708 1.00 58.47 97 ILE A O 1
ATOM 774 N N . GLY A 1 98 ? -7.058 11.461 6.744 1.00 60.00 98 GLY A N 1
ATOM 775 C CA . GLY A 1 98 ? -6.153 10.476 7.321 1.00 60.00 98 GLY A CA 1
ATOM 776 C C . GLY A 1 98 ? -4.761 10.565 6.724 1.00 60.00 98 GLY A C 1
ATOM 777 O O . GLY A 1 98 ? -4.513 11.265 5.737 1.00 60.00 98 GLY A O 1
ATOM 778 N N . CYS A 1 99 ? -3.834 9.862 7.365 1.00 64.88 99 CYS A N 1
ATOM 779 C CA . CYS A 1 99 ? -2.430 9.837 6.981 1.00 64.88 99 CYS A CA 1
ATOM 780 C C . CYS A 1 99 ? -2.069 8.443 6.471 1.00 64.88 99 CYS A C 1
ATOM 782 O O . CYS A 1 99 ? -2.337 7.447 7.147 1.00 64.88 99 CYS A O 1
ATOM 784 N N . GLN A 1 100 ? -1.460 8.386 5.292 1.00 74.50 100 GLN A N 1
ATOM 785 C CA . GLN A 1 100 ? -0.911 7.180 4.694 1.00 74.50 100 GLN A CA 1
ATOM 786 C C . GLN A 1 100 ? 0.604 7.181 4.834 1.00 74.50 100 GLN A C 1
ATOM 788 O O . GLN A 1 100 ? 1.264 8.119 4.390 1.00 74.50 100 GLN A O 1
ATOM 793 N N . SER A 1 101 ? 1.153 6.102 5.383 1.00 77.38 101 SER A N 1
ATOM 794 C CA . SER A 1 101 ? 2.548 5.727 5.193 1.00 77.38 101 SER A CA 1
ATOM 795 C C . SER A 1 101 ? 2.635 4.711 4.054 1.00 77.38 101 SER A C 1
ATOM 797 O O . SER A 1 101 ? 1.858 3.760 3.971 1.00 77.38 101 SER A O 1
ATOM 799 N N . GLY A 1 102 ? 3.561 4.949 3.132 1.00 80.00 102 GLY A N 1
ATOM 800 C CA . GLY A 1 102 ? 3.842 4.076 2.003 1.00 80.00 102 GLY A CA 1
ATOM 801 C C . GLY A 1 102 ? 5.273 3.566 2.067 1.00 80.00 102 GLY A C 1
ATOM 802 O O . GLY A 1 102 ? 6.197 4.339 2.328 1.00 80.00 102 GLY A O 1
ATOM 803 N N . PHE A 1 103 ? 5.463 2.285 1.786 1.00 86.50 103 PHE A N 1
ATOM 804 C CA . PHE A 1 103 ? 6.762 1.685 1.515 1.00 86.50 103 PHE A CA 1
ATOM 805 C C . PHE A 1 103 ? 6.689 0.958 0.183 1.00 86.50 103 PHE A C 1
ATOM 807 O O . PHE A 1 103 ? 5.744 0.214 -0.061 1.00 86.50 103 PHE A O 1
ATOM 814 N N . TYR A 1 104 ? 7.698 1.157 -0.658 1.00 89.62 104 TYR A N 1
ATOM 815 C CA . TYR A 1 104 ? 7.858 0.375 -1.872 1.00 89.62 104 TYR A CA 1
ATOM 816 C C . TYR A 1 104 ? 9.262 -0.210 -1.944 1.00 89.62 104 TYR A C 1
ATOM 818 O O . TYR A 1 104 ? 10.251 0.434 -1.564 1.00 89.62 104 TYR A O 1
ATOM 826 N N . ALA A 1 105 ? 9.355 -1.416 -2.491 1.00 89.44 105 ALA A N 1
ATOM 827 C CA . ALA A 1 105 ? 10.617 -2.047 -2.831 1.00 89.44 105 ALA A CA 1
ATOM 828 C C . ALA A 1 105 ? 10.541 -2.730 -4.198 1.00 89.44 105 ALA A C 1
ATOM 830 O O . ALA A 1 105 ? 9.527 -3.311 -4.571 1.00 89.44 105 ALA A O 1
ATOM 831 N N . GLN A 1 106 ? 11.645 -2.666 -4.941 1.00 89.62 106 GLN A N 1
ATOM 832 C CA . GLN A 1 106 ? 11.811 -3.330 -6.231 1.00 89.62 106 GLN A CA 1
ATOM 833 C C . GLN A 1 106 ? 13.053 -4.223 -6.207 1.00 89.62 106 GLN A C 1
ATOM 835 O O . GLN A 1 106 ? 14.133 -3.820 -5.744 1.00 89.62 106 GLN A O 1
ATOM 840 N N . TYR A 1 107 ? 12.911 -5.423 -6.764 1.00 89.62 107 TYR A N 1
ATOM 841 C CA . TYR A 1 107 ? 14.017 -6.319 -7.056 1.00 89.62 107 TYR A CA 1
ATOM 842 C C . TYR A 1 107 ? 14.382 -6.204 -8.534 1.00 89.62 107 TYR A C 1
ATOM 844 O O . TYR A 1 107 ? 13.661 -6.660 -9.421 1.00 89.62 107 TYR A O 1
ATOM 852 N N . LEU A 1 108 ? 15.516 -5.559 -8.786 1.00 86.44 108 LEU A N 1
ATOM 853 C CA . LEU A 1 108 ? 16.030 -5.279 -10.111 1.00 86.44 108 LEU A CA 1
ATOM 854 C C . LEU A 1 108 ? 17.222 -6.194 -10.398 1.00 86.44 108 LEU A C 1
ATOM 856 O O . LEU A 1 108 ? 18.227 -6.155 -9.688 1.00 86.44 108 LEU A O 1
ATOM 860 N N . LEU A 1 109 ? 17.131 -6.981 -11.466 1.00 81.12 109 LEU A N 1
ATOM 861 C CA . LEU A 1 109 ? 18.274 -7.689 -12.030 1.00 81.12 109 LEU A CA 1
ATOM 862 C C . LEU A 1 109 ? 18.949 -6.805 -13.074 1.00 81.12 109 LEU A C 1
ATOM 864 O O . LEU A 1 109 ? 18.278 -6.214 -13.920 1.00 81.12 109 LEU A O 1
ATOM 868 N N . GLY A 1 110 ? 20.278 -6.729 -13.040 1.00 75.81 110 GLY A N 1
ATOM 869 C CA . GLY A 1 110 ? 21.022 -6.155 -14.158 1.00 75.81 110 GLY A CA 1
ATOM 870 C C . GLY A 1 110 ? 20.785 -6.997 -15.409 1.00 75.81 110 GLY A C 1
ATOM 871 O O . GLY A 1 110 ? 20.915 -8.219 -15.347 1.00 75.81 110 GLY A O 1
ATOM 872 N N . ASN A 1 111 ? 20.435 -6.363 -16.527 1.00 68.25 111 ASN A N 1
ATOM 873 C CA . ASN A 1 111 ? 20.390 -7.049 -17.812 1.00 68.25 111 ASN A CA 1
ATOM 874 C C . ASN A 1 111 ? 21.742 -6.873 -18.524 1.00 68.25 111 ASN A C 1
ATOM 876 O O . ASN A 1 111 ? 22.064 -5.747 -18.914 1.00 68.25 111 ASN A O 1
ATOM 880 N N . PRO A 1 112 ? 22.544 -7.940 -18.696 1.00 66.44 112 PRO A N 1
ATOM 881 C CA . PRO A 1 112 ? 23.818 -7.834 -19.400 1.00 66.44 112 PRO A CA 1
ATOM 882 C C . PRO A 1 112 ? 23.644 -7.586 -20.908 1.00 66.44 112 PRO A C 1
ATOM 884 O O . PRO A 1 112 ? 24.555 -7.053 -21.538 1.00 66.44 112 PRO A O 1
ATOM 887 N N . GLU A 1 113 ? 22.486 -7.916 -21.490 1.00 76.06 113 GLU A N 1
ATOM 888 C CA . GLU A 1 113 ? 22.213 -7.777 -22.923 1.00 76.06 113 GLU A CA 1
ATOM 889 C C . GLU A 1 113 ? 21.257 -6.607 -23.187 1.00 76.06 113 GLU A C 1
ATOM 891 O O . GLU A 1 113 ? 20.031 -6.744 -23.256 1.00 76.06 113 GLU A O 1
ATOM 896 N N . LEU A 1 114 ? 21.830 -5.409 -23.319 1.00 81.94 114 LEU A N 1
ATOM 897 C CA . LEU A 1 114 ? 21.073 -4.217 -23.691 1.00 81.94 114 LEU A CA 1
ATOM 898 C C . LEU A 1 114 ? 20.662 -4.263 -25.173 1.00 81.94 114 LEU A C 1
ATOM 900 O O . LEU A 1 114 ? 21.490 -4.577 -26.029 1.00 81.94 114 LEU A O 1
ATOM 904 N N . PRO A 1 115 ? 19.416 -3.886 -25.510 1.00 85.38 115 PRO A N 1
ATOM 905 C CA . PRO A 1 115 ? 18.925 -3.939 -26.882 1.00 85.38 115 PRO A CA 1
ATOM 906 C C . PRO A 1 115 ? 19.724 -3.012 -27.802 1.00 85.38 115 PRO A C 1
ATOM 908 O O . PRO A 1 115 ? 19.962 -1.843 -27.483 1.00 85.38 115 PRO A O 1
ATOM 911 N N . ALA A 1 116 ? 20.125 -3.530 -28.964 1.00 89.25 116 ALA A N 1
ATOM 912 C CA . ALA A 1 116 ? 20.916 -2.782 -29.935 1.00 89.25 116 ALA A CA 1
ATOM 913 C C . ALA A 1 116 ? 20.109 -1.674 -30.638 1.00 89.25 116 ALA A C 1
ATOM 915 O O . ALA A 1 116 ? 20.688 -0.632 -30.933 1.00 89.25 116 ALA A O 1
ATOM 916 N N . ASP A 1 117 ? 18.797 -1.852 -30.820 1.00 91.56 117 ASP A N 1
ATOM 917 C CA . ASP A 1 117 ? 17.886 -0.892 -31.465 1.00 91.56 117 ASP A CA 1
ATOM 918 C C . ASP A 1 117 ? 16.557 -0.770 -30.680 1.00 91.56 117 ASP A C 1
ATOM 920 O O . ASP A 1 117 ? 16.299 -1.526 -29.736 1.00 91.56 117 ASP A O 1
ATOM 924 N N . LEU A 1 118 ? 15.726 0.213 -31.036 1.00 90.06 118 LEU A N 1
ATOM 925 C CA . LEU A 1 118 ? 14.367 0.376 -30.517 1.00 90.06 118 LEU A CA 1
ATOM 926 C C . LEU A 1 118 ? 13.444 -0.746 -31.029 1.00 90.06 118 LEU A C 1
ATOM 928 O O . LEU A 1 118 ? 13.653 -1.255 -32.131 1.00 90.06 118 LEU A O 1
ATOM 932 N N . PRO A 1 119 ? 12.380 -1.109 -30.285 1.00 91.88 119 PRO A N 1
ATOM 933 C CA . PRO A 1 119 ? 11.344 -2.002 -30.799 1.00 91.88 119 PRO A CA 1
ATOM 934 C C . PRO A 1 119 ? 10.754 -1.465 -32.107 1.00 91.88 119 PRO A C 1
ATOM 936 O O . PRO A 1 119 ? 10.504 -0.262 -32.216 1.00 91.88 119 PRO A O 1
ATOM 939 N N . ALA A 1 120 ? 10.491 -2.354 -33.069 1.00 92.88 120 ALA A N 1
ATOM 940 C CA . ALA A 1 120 ? 10.014 -1.984 -34.404 1.00 92.88 120 ALA A CA 1
ATOM 941 C C . ALA A 1 120 ? 8.758 -1.095 -34.360 1.00 92.88 120 ALA A C 1
ATOM 943 O O . ALA A 1 120 ? 8.708 -0.070 -35.032 1.00 92.88 120 ALA A O 1
ATOM 944 N N . GLU A 1 1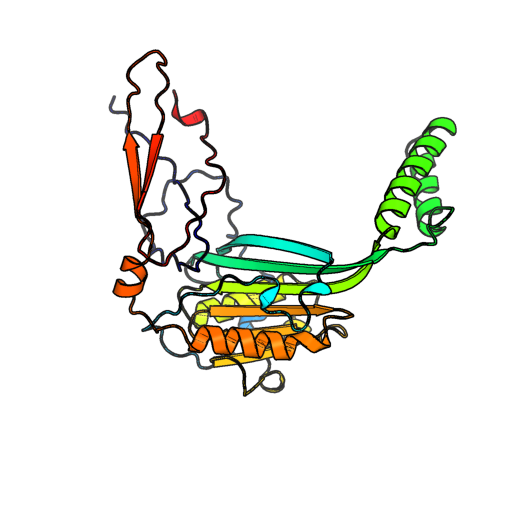21 ? 7.799 -1.423 -33.491 1.00 91.12 121 GLU A N 1
ATOM 945 C CA . GLU A 1 121 ? 6.566 -0.647 -33.296 1.00 91.12 121 GLU A CA 1
ATOM 946 C C . GLU A 1 121 ? 6.842 0.786 -32.815 1.00 91.12 121 GLU A C 1
ATOM 948 O O . GLU A 1 121 ? 6.257 1.751 -33.307 1.00 91.12 121 GLU A O 1
ATOM 953 N N . MET A 1 122 ? 7.781 0.947 -31.877 1.00 89.50 122 MET A N 1
ATOM 954 C CA . MET A 1 122 ? 8.164 2.261 -31.356 1.00 89.50 122 MET A CA 1
ATOM 955 C C . MET A 1 122 ? 8.901 3.080 -32.417 1.00 89.50 122 MET A C 1
ATOM 957 O O . MET A 1 122 ? 8.660 4.280 -32.542 1.00 89.50 122 MET A O 1
ATOM 961 N N . LYS A 1 123 ? 9.783 2.432 -33.184 1.00 91.88 123 LYS A N 1
ATOM 962 C CA . LYS A 1 123 ? 10.531 3.058 -34.276 1.00 91.88 123 LYS A CA 1
ATOM 963 C C . LYS A 1 123 ? 9.587 3.546 -35.377 1.00 91.88 123 LYS A C 1
ATOM 965 O O . LYS A 1 123 ? 9.634 4.720 -35.726 1.00 91.88 123 LYS A O 1
ATOM 970 N N . GLN A 1 124 ? 8.655 2.699 -35.812 1.00 93.12 124 GLN A N 1
ATOM 971 C CA . GLN A 1 124 ? 7.633 3.053 -36.796 1.00 93.12 124 GLN A CA 1
ATOM 972 C C . GLN A 1 124 ? 6.749 4.211 -36.307 1.00 93.12 124 GLN A C 1
ATOM 974 O O . GLN A 1 124 ? 6.526 5.170 -37.043 1.00 93.12 124 GLN A O 1
ATOM 979 N N . SER A 1 125 ? 6.300 4.179 -35.046 1.00 92.12 125 SER A N 1
ATOM 980 C CA . SER A 1 125 ? 5.505 5.275 -34.475 1.00 92.12 125 SER A CA 1
ATOM 981 C C . SER A 1 125 ? 6.263 6.610 -34.464 1.00 92.12 125 SER A C 1
ATOM 983 O O . SER A 1 125 ? 5.681 7.669 -34.711 1.00 92.12 125 SER A O 1
ATOM 985 N N . LEU A 1 126 ? 7.571 6.588 -34.192 1.00 91.06 126 LEU A N 1
ATOM 986 C CA . LEU A 1 126 ? 8.411 7.785 -34.244 1.00 91.06 126 LEU A CA 1
ATOM 987 C C . LEU A 1 126 ? 8.598 8.283 -35.680 1.00 91.06 126 LEU A C 1
ATOM 989 O O . LEU A 1 126 ? 8.449 9.477 -35.918 1.00 91.06 126 LEU A O 1
ATOM 993 N N . GLU A 1 127 ? 8.839 7.387 -36.637 1.00 91.44 127 GLU A N 1
ATOM 994 C CA . GLU A 1 127 ? 8.980 7.728 -38.059 1.00 91.44 127 GLU A CA 1
ATOM 995 C C . GLU A 1 127 ? 7.707 8.360 -38.644 1.00 91.44 127 GLU A C 1
ATOM 997 O O . GLU A 1 127 ? 7.775 9.336 -39.395 1.00 91.44 127 GLU A O 1
ATOM 1002 N N . GLU A 1 128 ? 6.528 7.861 -38.268 1.00 91.69 128 GLU A N 1
ATOM 1003 C CA . GLU A 1 128 ? 5.244 8.469 -38.636 1.00 91.69 128 GLU A CA 1
ATOM 1004 C C . GLU A 1 128 ? 5.088 9.881 -38.054 1.00 91.69 128 GLU A C 1
ATOM 1006 O O . GLU A 1 128 ? 4.594 10.787 -38.732 1.00 91.69 128 GLU A O 1
ATOM 1011 N N . ASN A 1 129 ? 5.545 10.095 -36.818 1.00 91.88 129 ASN A N 1
ATOM 1012 C CA . ASN A 1 129 ? 5.524 11.408 -36.182 1.00 91.88 129 ASN A CA 1
ATOM 1013 C C . ASN A 1 129 ? 6.542 12.377 -36.801 1.00 91.88 129 ASN A C 1
ATOM 1015 O O . ASN A 1 129 ? 6.199 13.536 -37.018 1.00 91.88 129 ASN A O 1
ATOM 1019 N N . PHE A 1 130 ? 7.740 11.919 -37.178 1.00 93.62 130 PHE A N 1
ATOM 1020 C CA . PHE A 1 130 ? 8.736 12.745 -37.873 1.00 93.62 130 PHE A CA 1
ATOM 1021 C C . PHE A 1 130 ? 8.195 13.311 -39.186 1.00 93.62 130 PHE A C 1
ATOM 1023 O O . PHE A 1 130 ? 8.346 14.504 -39.453 1.00 93.62 130 PHE A O 1
ATOM 1030 N N . LYS A 1 131 ? 7.469 12.491 -39.963 1.00 87.88 131 LYS A N 1
ATOM 1031 C CA . LYS A 1 131 ? 6.782 12.946 -41.184 1.00 87.88 131 LYS A CA 1
ATOM 1032 C C . LYS A 1 131 ? 5.745 14.032 -40.892 1.00 87.88 131 LYS A C 1
ATOM 1034 O O . LYS A 1 131 ? 5.630 14.982 -41.659 1.00 87.88 131 LYS A O 1
ATOM 1039 N N . ARG A 1 132 ? 5.001 13.911 -39.786 1.00 90.25 132 ARG A N 1
ATOM 1040 C CA . ARG A 1 132 ? 3.999 14.910 -39.367 1.00 90.25 132 ARG A CA 1
ATOM 1041 C C . ARG A 1 132 ? 4.629 16.210 -38.876 1.00 90.25 132 ARG A C 1
ATOM 1043 O O . ARG A 1 132 ? 4.058 17.272 -39.092 1.00 90.25 132 ARG A O 1
ATOM 1050 N N . TRP A 1 133 ? 5.774 16.127 -38.206 1.00 89.38 133 TRP A N 1
ATOM 1051 C CA . TRP A 1 133 ? 6.471 17.280 -37.633 1.00 89.38 133 TRP A CA 1
ATOM 1052 C C . TRP A 1 133 ? 7.397 17.991 -38.624 1.00 89.38 133 TRP A C 1
ATOM 1054 O O . TRP A 1 133 ? 7.931 19.043 -38.288 1.00 89.38 133 TRP A O 1
ATOM 1064 N N . GLY A 1 134 ? 7.589 17.442 -39.829 1.00 90.88 134 GLY A N 1
ATOM 1065 C CA . GLY A 1 134 ? 8.541 17.982 -40.802 1.00 90.88 134 GLY A CA 1
ATOM 1066 C C . GLY A 1 134 ? 9.992 17.873 -40.325 1.00 90.88 134 GLY A C 1
ATOM 1067 O O . GLY A 1 134 ? 10.813 18.715 -40.674 1.00 90.88 134 GLY A O 1
ATOM 1068 N N . THR A 1 135 ? 10.291 16.868 -39.497 1.00 90.25 135 THR A N 1
ATOM 1069 C CA . THR A 1 135 ? 11.621 16.640 -38.922 1.00 90.25 135 THR A CA 1
ATOM 1070 C C . THR A 1 135 ? 12.611 16.251 -40.017 1.00 90.25 135 THR A C 1
ATOM 1072 O O . THR A 1 135 ? 12.322 15.380 -40.840 1.00 90.25 135 THR A O 1
ATOM 1075 N N . THR A 1 136 ? 13.784 16.881 -40.028 1.00 93.31 136 THR A N 1
ATOM 1076 C CA . THR A 1 136 ? 14.865 16.524 -40.958 1.00 93.31 136 THR A CA 1
ATOM 1077 C C . THR A 1 136 ? 15.493 15.176 -40.592 1.00 93.31 136 THR A C 1
ATOM 1079 O O . THR A 1 136 ? 15.375 14.705 -39.463 1.00 93.31 136 THR A O 1
ATOM 1082 N N . GLU A 1 137 ? 16.203 14.549 -41.532 1.00 89.44 137 GLU A N 1
ATOM 1083 C CA . GLU A 1 137 ? 16.878 13.262 -41.298 1.00 89.44 137 GLU A CA 1
ATOM 1084 C C . GLU A 1 137 ? 17.895 13.341 -40.142 1.00 89.44 137 GLU A C 1
ATOM 1086 O O . GLU A 1 137 ? 17.881 12.501 -39.245 1.00 89.44 137 GLU A O 1
ATOM 1091 N N . ALA A 1 138 ? 18.686 14.418 -40.083 1.00 91.06 138 ALA A N 1
ATOM 1092 C CA . ALA A 1 138 ? 19.653 14.645 -39.007 1.00 91.06 138 ALA A CA 1
ATOM 1093 C C . ALA A 1 138 ? 18.985 14.829 -37.629 1.00 91.06 138 ALA A C 1
ATOM 1095 O O . ALA A 1 138 ? 19.474 14.323 -36.619 1.00 91.06 138 ALA A O 1
ATOM 1096 N N . GLU A 1 139 ? 17.848 15.528 -37.560 1.00 90.94 139 GLU A N 1
ATOM 1097 C CA . GLU A 1 139 ? 17.085 15.672 -36.313 1.00 90.94 139 GLU A CA 1
ATOM 1098 C C . GLU A 1 139 ? 16.441 14.345 -35.888 1.00 90.94 139 GLU A C 1
ATOM 1100 O O . GLU A 1 139 ? 16.428 14.015 -34.698 1.00 90.94 139 GLU A O 1
ATOM 1105 N N . ALA A 1 140 ? 15.946 13.560 -36.848 1.00 90.50 140 ALA A N 1
ATOM 1106 C CA . ALA A 1 140 ? 15.369 12.246 -36.597 1.00 90.50 140 ALA A CA 1
ATOM 1107 C C . ALA A 1 140 ? 16.407 11.281 -36.000 1.00 90.50 140 ALA A C 1
ATOM 1109 O O . ALA A 1 140 ? 16.108 10.609 -35.011 1.00 90.50 140 ALA A O 1
ATOM 1110 N N . GLU A 1 141 ? 17.639 11.260 -36.522 1.00 91.69 141 GLU A N 1
ATOM 1111 C CA . GLU A 1 141 ? 18.739 10.455 -35.970 1.00 91.69 141 GLU A CA 1
ATOM 1112 C C . GLU A 1 141 ? 19.051 10.814 -34.511 1.00 91.69 141 GLU A C 1
ATOM 1114 O O . GLU A 1 141 ? 19.169 9.926 -33.661 1.00 91.69 141 GLU A O 1
ATOM 1119 N N . VAL A 1 142 ? 19.122 12.110 -34.185 1.00 92.19 142 VAL A N 1
ATOM 1120 C CA . VAL A 1 142 ? 19.368 12.577 -32.810 1.00 92.19 142 VAL A CA 1
ATOM 1121 C C . VAL A 1 142 ? 18.239 12.145 -31.872 1.00 92.19 142 VAL A C 1
ATOM 1123 O O . VAL A 1 142 ? 18.501 11.662 -30.763 1.00 92.19 142 VAL A O 1
ATOM 1126 N N . ILE A 1 143 ? 16.981 12.272 -32.305 1.00 91.00 143 ILE A N 1
ATOM 1127 C CA . ILE A 1 143 ? 15.821 11.858 -31.507 1.00 91.00 143 ILE A CA 1
ATOM 1128 C C . ILE A 1 143 ? 15.819 10.339 -31.303 1.00 91.00 143 ILE A C 1
ATOM 1130 O O . ILE A 1 143 ? 15.617 9.884 -30.174 1.00 91.00 143 ILE A O 1
ATOM 1134 N N . LEU A 1 144 ? 16.077 9.548 -32.350 1.00 92.75 144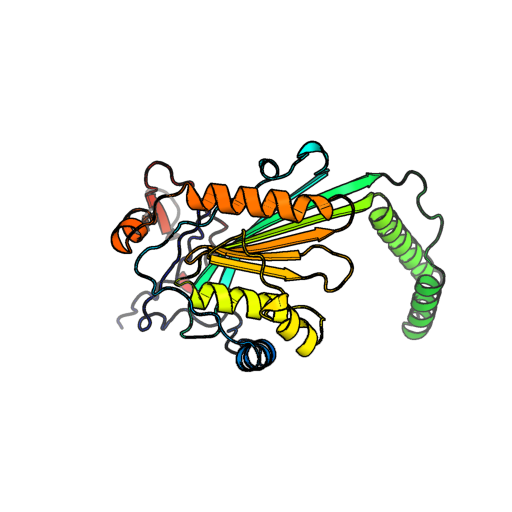 LEU A N 1
ATOM 1135 C CA . LEU A 1 144 ? 16.134 8.086 -32.262 1.00 92.75 144 LEU A CA 1
ATOM 1136 C C . LEU A 1 144 ? 17.269 7.623 -31.346 1.00 92.75 144 LEU A C 1
ATOM 1138 O O . LEU A 1 144 ? 17.034 6.789 -30.472 1.00 92.75 144 LEU A O 1
ATOM 1142 N N . ALA A 1 145 ? 18.463 8.209 -31.460 1.00 91.44 145 ALA A N 1
ATOM 1143 C CA . ALA A 1 145 ? 19.586 7.913 -30.573 1.00 91.44 145 ALA A CA 1
ATOM 1144 C C . ALA A 1 145 ? 19.268 8.269 -29.109 1.00 91.44 145 ALA A C 1
ATOM 1146 O O . ALA A 1 145 ? 19.557 7.490 -28.194 1.00 91.44 145 ALA A O 1
ATOM 1147 N N . GLY A 1 146 ? 18.614 9.412 -28.872 1.00 91.94 146 GLY A N 1
ATOM 1148 C CA . GLY A 1 146 ? 18.139 9.813 -27.548 1.00 91.94 146 GLY A CA 1
ATOM 1149 C C . GLY A 1 146 ? 17.114 8.833 -26.971 1.00 91.94 146 GLY A C 1
ATOM 1150 O O . GLY A 1 146 ? 17.244 8.401 -25.824 1.00 91.94 146 GLY A O 1
ATOM 1151 N N . LYS A 1 147 ? 16.132 8.417 -27.779 1.00 91.62 147 LYS A N 1
ATOM 1152 C CA . LYS A 1 147 ? 15.121 7.424 -27.393 1.00 91.62 147 LYS A CA 1
ATOM 1153 C C . LYS A 1 147 ? 15.739 6.059 -27.121 1.00 91.62 147 LYS A C 1
ATOM 1155 O O . LYS A 1 147 ? 15.407 5.462 -26.101 1.00 91.62 147 LYS A O 1
ATOM 1160 N N . LEU A 1 148 ? 16.670 5.597 -27.956 1.00 91.81 148 LEU A N 1
ATOM 1161 C CA . LEU A 1 148 ? 17.397 4.345 -27.751 1.00 91.81 148 LEU A CA 1
ATOM 1162 C C . LEU A 1 148 ? 18.207 4.380 -26.455 1.00 91.81 148 LEU A C 1
ATOM 1164 O O . LEU A 1 148 ? 18.170 3.423 -25.689 1.00 91.81 148 LEU A O 1
ATOM 1168 N N . LYS A 1 149 ? 18.888 5.492 -26.157 1.00 90.12 149 LYS A N 1
ATOM 1169 C CA . LYS A 1 149 ? 19.608 5.671 -24.889 1.00 90.12 149 LYS A CA 1
ATOM 1170 C C . LYS A 1 149 ? 18.664 5.596 -23.686 1.00 90.12 149 LYS A C 1
ATOM 1172 O O . LYS A 1 149 ? 18.954 4.880 -22.730 1.00 90.12 149 LYS A O 1
ATOM 1177 N N . SER A 1 150 ? 17.528 6.292 -23.732 1.00 85.06 150 SER A N 1
ATOM 1178 C CA . SER A 1 150 ? 16.503 6.222 -22.681 1.00 85.06 150 SER A CA 1
ATOM 1179 C C . SER A 1 150 ? 15.895 4.824 -22.545 1.00 85.06 150 SER A C 1
ATOM 1181 O O . SER A 1 150 ? 15.664 4.373 -21.426 1.00 85.06 150 SER A O 1
ATOM 1183 N N . TYR A 1 151 ? 15.670 4.128 -23.661 1.00 83.94 151 TYR A N 1
ATOM 1184 C CA . TYR A 1 151 ? 15.142 2.767 -23.690 1.00 83.94 151 TYR A CA 1
ATOM 1185 C C . TYR A 1 151 ? 16.145 1.754 -23.133 1.00 83.94 151 TYR A C 1
ATOM 1187 O O . TYR A 1 151 ? 15.802 0.964 -22.264 1.00 83.94 151 TYR A O 1
ATOM 1195 N N . ARG A 1 152 ? 17.417 1.814 -23.539 1.00 83.88 152 ARG A N 1
ATOM 1196 C CA . ARG A 1 152 ? 18.481 0.996 -22.940 1.00 83.88 152 ARG A CA 1
ATOM 1197 C C . ARG A 1 152 ? 18.570 1.239 -21.441 1.00 83.88 152 ARG A C 1
ATOM 1199 O O . ARG A 1 152 ? 18.562 0.277 -20.690 1.00 83.88 152 ARG A O 1
ATOM 1206 N N . LYS A 1 153 ? 18.525 2.499 -20.997 1.00 81.06 153 LYS A N 1
ATOM 1207 C CA . LYS A 1 153 ? 18.508 2.839 -19.568 1.00 81.06 153 LYS A CA 1
ATOM 1208 C C . LYS A 1 153 ? 17.310 2.235 -18.824 1.00 81.06 153 LYS A C 1
ATOM 1210 O O . LYS A 1 153 ? 17.464 1.801 -17.688 1.00 81.06 153 LYS A O 1
ATOM 1215 N N . SER A 1 154 ? 16.126 2.173 -19.439 1.00 75.44 154 SER A N 1
ATOM 1216 C CA . SER A 1 154 ? 14.969 1.495 -18.832 1.00 75.44 154 SER A CA 1
ATOM 1217 C C . SER A 1 154 ? 15.061 -0.035 -18.879 1.00 75.44 154 SER A C 1
ATOM 1219 O O . SER A 1 154 ? 14.349 -0.701 -18.135 1.00 75.44 154 SER A O 1
ATOM 1221 N N . LYS A 1 155 ? 15.940 -0.597 -19.719 1.00 77.94 155 LYS A N 1
ATOM 1222 C CA . LYS A 1 155 ? 16.218 -2.037 -19.833 1.00 77.94 155 LYS A CA 1
ATOM 1223 C C . LYS A 1 155 ? 17.483 -2.499 -19.105 1.00 77.94 155 LYS A C 1
ATOM 1225 O O . LYS A 1 155 ? 17.640 -3.701 -18.937 1.00 77.94 155 LYS A O 1
ATOM 1230 N N . GLU A 1 156 ? 18.338 -1.586 -18.630 1.00 74.88 156 GLU A N 1
ATOM 1231 C CA . GLU A 1 156 ? 19.513 -1.875 -17.779 1.00 74.88 156 GLU A CA 1
ATOM 1232 C C . GLU A 1 156 ? 19.142 -2.676 -16.538 1.00 74.88 156 GLU A C 1
ATOM 1234 O O . GLU A 1 156 ? 19.951 -3.438 -16.009 1.00 74.88 156 GLU A O 1
ATOM 1239 N N . ARG A 1 157 ? 17.911 -2.488 -16.071 1.00 70.44 157 ARG A N 1
ATOM 1240 C CA . ARG A 1 157 ? 17.364 -3.160 -14.911 1.00 70.44 157 ARG A CA 1
ATOM 1241 C C . ARG A 1 157 ? 16.051 -3.808 -15.305 1.00 70.44 157 ARG A C 1
ATOM 1243 O O . ARG A 1 157 ? 15.096 -3.116 -15.640 1.00 70.44 157 ARG A O 1
ATOM 1250 N N . PHE A 1 158 ? 16.024 -5.133 -15.278 1.00 75.25 158 PHE A N 1
ATOM 1251 C CA . PHE A 1 158 ? 14.794 -5.894 -15.397 1.00 75.25 158 PHE A CA 1
ATOM 1252 C C . PHE A 1 158 ? 14.159 -6.008 -14.014 1.00 75.25 158 PHE A C 1
ATOM 1254 O O . PHE A 1 158 ? 14.801 -6.472 -13.069 1.00 75.25 158 PHE A O 1
ATOM 1261 N N . GLU A 1 159 ? 12.914 -5.565 -13.886 1.00 81.94 159 GLU A N 1
ATOM 1262 C CA . GLU A 1 159 ? 12.161 -5.728 -12.649 1.00 81.94 159 GLU A CA 1
ATOM 1263 C C . GLU A 1 159 ? 11.688 -7.175 -12.528 1.00 81.94 159 GLU A C 1
ATOM 1265 O O . GLU A 1 159 ? 10.869 -7.643 -13.315 1.00 81.94 159 GLU A O 1
ATOM 1270 N N . LYS A 1 160 ? 12.251 -7.894 -11.554 1.00 87.88 160 LYS A N 1
ATOM 1271 C CA . LYS A 1 160 ? 11.897 -9.284 -11.246 1.00 87.88 160 LYS A CA 1
ATOM 1272 C C . LYS A 1 160 ? 10.757 -9.371 -10.229 1.00 87.88 160 LYS A C 1
ATOM 1274 O O . LYS A 1 160 ? 10.077 -10.388 -10.138 1.00 87.88 160 LYS A O 1
ATOM 1279 N N . GLY A 1 161 ? 10.559 -8.312 -9.452 1.00 89.31 161 GLY A N 1
ATOM 1280 C CA . GLY A 1 161 ? 9.447 -8.200 -8.525 1.00 89.31 161 GLY A CA 1
ATOM 1281 C C . GLY A 1 161 ? 9.353 -6.813 -7.914 1.00 89.31 161 GLY A C 1
ATOM 1282 O O . GLY A 1 161 ? 10.353 -6.096 -7.798 1.00 89.31 161 GLY A O 1
ATOM 1283 N N . GLN A 1 162 ? 8.146 -6.471 -7.488 1.00 91.31 162 GLN A N 1
ATOM 1284 C CA . GLN A 1 162 ? 7.840 -5.246 -6.764 1.00 91.31 162 GLN A CA 1
ATOM 1285 C C . GLN A 1 162 ? 6.895 -5.559 -5.611 1.00 91.31 162 GLN A C 1
ATOM 1287 O O . GLN A 1 162 ? 6.048 -6.445 -5.714 1.00 91.31 162 GLN A O 1
ATOM 1292 N N . ILE A 1 163 ? 7.064 -4.829 -4.515 1.00 92.31 163 ILE A N 1
ATOM 1293 C CA . ILE A 1 163 ? 6.107 -4.805 -3.423 1.00 92.31 163 ILE A CA 1
ATOM 1294 C C . ILE A 1 163 ? 5.792 -3.366 -3.041 1.00 92.31 163 ILE A C 1
ATOM 1296 O O . ILE A 1 163 ? 6.701 -2.553 -2.863 1.00 92.31 163 ILE A O 1
ATOM 1300 N N . ASP A 1 164 ? 4.504 -3.084 -2.892 1.00 92.25 164 ASP A N 1
ATOM 1301 C CA . ASP A 1 164 ? 3.979 -1.825 -2.383 1.00 92.25 164 ASP A CA 1
ATOM 1302 C C . ASP A 1 164 ? 3.136 -2.097 -1.141 1.00 92.25 164 ASP A C 1
ATOM 1304 O O . ASP A 1 164 ? 2.212 -2.911 -1.159 1.00 92.25 164 ASP A O 1
ATOM 1308 N N . ILE A 1 165 ? 3.442 -1.386 -0.063 1.00 92.19 165 ILE A N 1
ATOM 1309 C CA . ILE A 1 165 ? 2.729 -1.450 1.209 1.00 92.19 165 ILE A CA 1
ATOM 1310 C C . ILE A 1 165 ? 2.209 -0.055 1.519 1.00 92.19 165 ILE A C 1
ATOM 1312 O O . ILE A 1 165 ? 2.966 0.913 1.525 1.00 92.19 165 ILE A O 1
ATOM 1316 N N . SER A 1 166 ? 0.915 0.053 1.787 1.00 90.81 166 SER A N 1
ATOM 1317 C CA . SER A 1 166 ? 0.262 1.279 2.238 1.00 90.81 166 SER A CA 1
ATOM 1318 C C . SER A 1 166 ? -0.460 1.012 3.547 1.00 90.81 166 SER A C 1
ATOM 1320 O O . SER A 1 166 ? -1.270 0.094 3.629 1.00 90.81 166 SER A O 1
ATOM 1322 N N . ILE A 1 167 ? -0.165 1.813 4.566 1.00 89.44 167 ILE A N 1
ATOM 1323 C CA . ILE A 1 167 ? -0.824 1.760 5.869 1.00 89.44 167 ILE A CA 1
ATOM 1324 C C . ILE A 1 167 ? -1.448 3.117 6.125 1.00 89.44 167 ILE A C 1
ATOM 1326 O O . ILE A 1 167 ? -0.777 4.146 6.073 1.00 89.44 167 ILE A O 1
ATOM 1330 N N . VAL A 1 168 ? -2.739 3.118 6.407 1.00 85.94 168 VAL A N 1
ATOM 1331 C CA . VAL A 1 168 ? -3.539 4.323 6.546 1.00 85.94 168 VAL A CA 1
ATOM 1332 C C . VAL A 1 168 ? -4.166 4.365 7.912 1.00 85.94 168 VAL A C 1
ATOM 1334 O O . VAL A 1 168 ? -4.896 3.456 8.296 1.00 85.94 168 VAL A O 1
ATOM 1337 N N . ASN A 1 169 ? -3.890 5.449 8.632 1.00 81.12 169 ASN A N 1
ATOM 1338 C CA . ASN A 1 169 ? -4.570 5.730 9.878 1.00 81.12 169 ASN A CA 1
ATOM 1339 C C . ASN A 1 169 ? -5.830 6.560 9.615 1.00 81.12 169 ASN A C 1
ATOM 1341 O O . ASN A 1 169 ? -5.732 7.751 9.304 1.00 81.12 169 ASN A O 1
ATOM 1345 N N . ALA A 1 170 ? -6.989 5.914 9.718 1.00 80.19 170 ALA A N 1
ATOM 1346 C CA . ALA A 1 170 ? -8.294 6.519 9.513 1.00 80.19 170 ALA A CA 1
ATOM 1347 C C . ALA A 1 170 ? -8.912 6.958 10.858 1.00 80.19 170 ALA A C 1
ATOM 1349 O O . ALA A 1 170 ? -8.507 6.480 11.924 1.00 80.19 170 ALA A O 1
ATOM 1350 N N . PRO A 1 171 ? -9.902 7.866 10.850 1.00 75.31 171 PRO A N 1
ATOM 1351 C CA . PRO A 1 171 ? -10.585 8.298 12.072 1.00 75.31 171 PRO A CA 1
ATOM 1352 C C . PRO A 1 171 ? -11.492 7.219 12.683 1.00 75.31 171 PRO A C 1
ATOM 1354 O O . PRO A 1 171 ? -11.812 7.311 13.866 1.00 75.31 171 PRO A O 1
ATOM 1357 N N . SER A 1 172 ? -11.899 6.214 11.902 1.00 81.00 172 SER A N 1
ATOM 1358 C CA . SER A 1 172 ? -12.785 5.118 12.313 1.00 81.00 172 SER A CA 1
ATOM 1359 C C . SER A 1 172 ? -12.588 3.875 11.424 1.00 81.00 172 SER A C 1
ATOM 1361 O O . SER A 1 172 ? -11.998 3.996 10.345 1.00 81.00 172 SER A O 1
ATOM 1363 N N . PRO A 1 173 ? -13.105 2.693 11.814 1.00 86.06 173 PRO A N 1
ATOM 1364 C CA . PRO A 1 173 ? -13.049 1.480 11.001 1.00 86.06 173 PRO A CA 1
ATOM 1365 C C . PRO A 1 173 ? -13.864 1.648 9.718 1.00 86.06 173 PRO A C 1
ATOM 1367 O O . PRO A 1 173 ? -13.450 1.213 8.648 1.00 86.06 173 PRO A O 1
ATOM 1370 N N . GLN A 1 174 ? -14.982 2.374 9.804 1.00 85.31 174 GLN A N 1
ATOM 1371 C CA . GLN A 1 174 ? -15.794 2.758 8.654 1.00 85.31 174 GLN A CA 1
ATOM 1372 C C . GLN A 1 174 ? -14.991 3.590 7.642 1.00 85.31 174 GLN A C 1
ATOM 1374 O O . GLN A 1 174 ? -14.983 3.282 6.453 1.00 85.31 174 GLN A O 1
ATOM 1379 N N . ALA A 1 175 ? -14.255 4.607 8.100 1.00 82.19 175 ALA A N 1
ATOM 1380 C CA . ALA A 1 175 ? -13.406 5.408 7.219 1.00 82.19 175 ALA A CA 1
ATOM 1381 C C . ALA A 1 175 ? -12.218 4.599 6.660 1.00 82.19 175 ALA A C 1
ATOM 1383 O O . ALA A 1 175 ? -11.805 4.807 5.519 1.00 82.19 175 ALA A O 1
ATOM 1384 N N . ALA A 1 176 ? -11.688 3.644 7.431 1.00 85.69 176 ALA A N 1
ATOM 1385 C CA . ALA A 1 176 ? -10.679 2.700 6.952 1.00 85.69 176 ALA A CA 1
ATOM 1386 C C . ALA A 1 176 ? -11.232 1.817 5.818 1.00 85.69 176 ALA A C 1
ATOM 1388 O O . ALA A 1 176 ? -10.547 1.586 4.825 1.00 85.69 176 ALA A O 1
ATOM 1389 N N . PHE A 1 177 ? -12.488 1.379 5.911 1.00 88.50 177 PHE A N 1
ATOM 1390 C CA . PHE A 1 177 ? -13.152 0.630 4.846 1.00 88.50 177 PHE A CA 1
ATOM 1391 C C . PHE A 1 177 ? -13.402 1.480 3.600 1.00 88.50 177 PHE A C 1
ATOM 1393 O O . PHE A 1 177 ? -13.068 1.073 2.486 1.00 88.50 177 PHE A O 1
ATOM 1400 N N . GLU A 1 178 ? -13.899 2.701 3.786 1.00 85.75 178 GLU A N 1
ATOM 1401 C CA . GLU A 1 178 ? -14.061 3.676 2.706 1.00 85.75 178 GLU A CA 1
ATOM 1402 C C . GLU A 1 178 ? -12.744 3.941 1.969 1.00 85.75 178 GLU A C 1
ATOM 1404 O O . GLU A 1 178 ? -12.731 4.009 0.739 1.00 85.75 178 GLU A O 1
ATOM 1409 N N . TYR A 1 179 ? -11.623 4.021 2.693 1.00 85.38 179 TYR A N 1
ATOM 1410 C CA . TYR A 1 179 ? -10.299 4.141 2.089 1.00 85.38 179 TYR A CA 1
ATOM 1411 C C . TYR A 1 179 ? -9.975 2.986 1.143 1.00 85.38 179 TYR A C 1
ATOM 1413 O O . TYR A 1 179 ? -9.502 3.231 0.033 1.00 85.38 179 TYR A O 1
ATOM 1421 N N . LEU A 1 180 ? -10.227 1.739 1.559 1.00 88.62 180 LEU A N 1
ATOM 1422 C CA . LEU A 1 180 ? -9.962 0.573 0.715 1.00 88.62 180 LEU A CA 1
ATOM 1423 C C . LEU A 1 180 ? -10.749 0.660 -0.600 1.00 88.62 180 LEU A C 1
ATOM 1425 O O . LEU A 1 180 ? -10.187 0.398 -1.664 1.00 88.62 180 LEU A O 1
ATOM 1429 N N . ILE A 1 181 ? -12.008 1.108 -0.544 1.00 87.25 181 ILE A N 1
ATOM 1430 C CA . ILE A 1 181 ? -12.859 1.291 -1.728 1.00 87.25 181 ILE A CA 1
ATOM 1431 C C . ILE A 1 181 ? -12.346 2.425 -2.617 1.00 87.25 181 ILE A C 1
ATOM 1433 O O . ILE A 1 181 ? -12.238 2.241 -3.832 1.00 87.25 181 ILE A O 1
ATOM 1437 N N . VAL A 1 182 ? -12.003 3.584 -2.046 1.00 84.19 182 VAL A N 1
ATOM 1438 C CA . VAL A 1 182 ? -11.429 4.715 -2.801 1.00 84.19 182 VAL A CA 1
ATOM 1439 C C . VAL A 1 182 ? -10.141 4.283 -3.497 1.00 84.19 182 VAL A C 1
ATOM 1441 O O . VAL A 1 182 ? -9.962 4.522 -4.693 1.00 84.19 182 VAL A O 1
ATOM 1444 N N . HIS A 1 183 ? -9.269 3.581 -2.776 1.00 84.62 183 HIS A N 1
ATOM 1445 C CA . HIS A 1 183 ? -8.003 3.102 -3.312 1.00 84.62 183 HIS A CA 1
ATOM 1446 C C . HIS A 1 183 ? -8.198 2.067 -4.421 1.00 84.62 183 HIS A C 1
ATOM 1448 O O . HIS A 1 183 ? -7.547 2.157 -5.462 1.00 84.62 183 HIS A O 1
ATOM 1454 N N . ALA A 1 184 ? -9.118 1.113 -4.259 1.00 84.44 184 ALA A N 1
ATOM 1455 C CA . ALA A 1 184 ? -9.448 0.149 -5.308 1.00 84.44 184 ALA A CA 1
ATOM 1456 C C . ALA A 1 184 ? -10.065 0.835 -6.543 1.00 84.44 184 ALA A C 1
ATOM 1458 O O . ALA A 1 184 ? -9.723 0.500 -7.681 1.00 84.44 184 ALA A O 1
ATOM 1459 N N . SER A 1 185 ? -10.884 1.867 -6.326 1.00 83.62 185 SER A N 1
ATOM 1460 C CA . SER A 1 185 ? -11.539 2.667 -7.375 1.00 83.62 185 SER A CA 1
ATOM 1461 C C . SER A 1 185 ? -10.581 3.539 -8.185 1.00 83.62 185 SER A C 1
ATOM 1463 O O . SER A 1 185 ? -10.918 3.933 -9.301 1.00 83.62 185 SER A O 1
ATOM 1465 N N . SER A 1 186 ? -9.371 3.788 -7.676 1.00 81.94 186 SER A N 1
ATOM 1466 C CA . SER A 1 186 ? -8.299 4.444 -8.438 1.00 81.94 186 SER A CA 1
ATOM 1467 C C . SER A 1 186 ? -7.639 3.528 -9.484 1.00 81.94 186 SER A C 1
ATOM 1469 O O . SER A 1 186 ? -6.876 3.995 -10.330 1.00 81.94 186 SER A O 1
ATOM 1471 N N . SER A 1 187 ? -7.915 2.218 -9.442 1.00 80.00 187 SER A N 1
ATOM 1472 C CA . SER A 1 187 ? -7.363 1.246 -10.391 1.00 80.00 187 SER A CA 1
ATOM 1473 C C . SER A 1 187 ? -8.038 1.313 -11.766 1.00 80.00 187 SER A C 1
ATOM 1475 O O . SER A 1 187 ? -9.084 1.923 -11.942 1.00 80.00 187 SER A O 1
ATOM 1477 N N . THR A 1 188 ? -7.478 0.627 -12.762 1.00 80.56 188 THR A N 1
ATOM 1478 C CA . THR A 1 188 ? -8.090 0.493 -14.101 1.00 80.56 188 THR A CA 1
ATOM 1479 C C . THR A 1 188 ? -9.051 -0.694 -14.221 1.00 80.56 188 THR A C 1
ATOM 1481 O O . THR A 1 188 ? -9.492 -1.006 -15.325 1.00 80.56 188 THR A O 1
ATOM 1484 N N . LEU A 1 189 ? -9.337 -1.406 -13.125 1.00 80.81 189 LEU A N 1
ATOM 1485 C CA . LEU A 1 189 ? -10.289 -2.523 -13.133 1.00 80.81 189 LEU A CA 1
ATOM 1486 C C . LEU A 1 189 ? -11.711 -2.018 -13.421 1.00 80.81 189 LEU A C 1
ATOM 1488 O O . LEU A 1 189 ? -11.956 -0.849 -13.172 1.00 80.81 189 LEU A O 1
ATOM 1492 N N . PRO A 1 190 ? -12.644 -2.837 -13.926 1.00 85.12 190 PRO A N 1
ATOM 1493 C CA . PRO A 1 190 ? -14.072 -2.494 -13.965 1.00 85.12 190 PRO A CA 1
ATOM 1494 C C . PRO A 1 190 ? -14.688 -2.361 -12.560 1.00 85.12 190 PRO A C 1
ATOM 1496 O O . PRO A 1 190 ? -14.144 -2.906 -11.599 1.00 85.12 190 PRO A O 1
ATOM 1499 N N . ASP A 1 191 ? -15.822 -1.660 -12.431 1.00 89.06 191 ASP A N 1
ATOM 1500 C CA . ASP A 1 191 ? -16.501 -1.454 -11.136 1.00 89.06 191 ASP A CA 1
ATOM 1501 C C . ASP A 1 191 ? -16.935 -2.799 -10.523 1.00 89.06 191 ASP A C 1
ATOM 1503 O O . ASP A 1 191 ? -16.738 -3.023 -9.332 1.00 89.06 191 ASP A O 1
ATOM 1507 N N . GLU A 1 192 ? -17.417 -3.736 -11.340 1.00 88.62 192 GLU A N 1
ATOM 1508 C CA . GLU A 1 192 ? -17.861 -5.069 -10.917 1.00 88.62 192 GLU A CA 1
ATOM 1509 C C . GLU A 1 192 ? -16.711 -5.906 -10.344 1.00 88.62 192 GLU A C 1
ATOM 1511 O O . GLU A 1 192 ? -16.883 -6.611 -9.351 1.00 88.62 192 GLU A O 1
ATOM 1516 N N . ALA A 1 193 ? -15.519 -5.797 -10.941 1.00 85.50 193 ALA A N 1
ATOM 1517 C CA . ALA A 1 193 ? -14.330 -6.489 -10.454 1.00 85.50 193 ALA A CA 1
ATOM 1518 C C . ALA A 1 193 ? -13.898 -5.953 -9.084 1.00 85.50 193 ALA A C 1
ATOM 1520 O O . ALA A 1 193 ? -13.453 -6.723 -8.240 1.00 85.50 193 ALA A O 1
ATOM 1521 N N . ILE A 1 194 ? -14.060 -4.648 -8.847 1.00 86.12 194 ILE A N 1
ATOM 1522 C CA . ILE A 1 194 ? -13.790 -4.051 -7.538 1.00 86.12 194 ILE A CA 1
ATOM 1523 C C . ILE A 1 194 ? -14.834 -4.509 -6.523 1.00 86.12 194 ILE A C 1
ATOM 1525 O O . ILE A 1 194 ? -14.464 -4.910 -5.428 1.00 86.12 194 ILE A O 1
ATOM 1529 N N . VAL A 1 195 ? -16.124 -4.497 -6.871 1.00 89.00 195 VAL A N 1
ATOM 1530 C CA . VAL A 1 195 ? -17.187 -4.978 -5.970 1.00 89.00 195 VAL A CA 1
ATOM 1531 C C . VAL A 1 195 ? -16.928 -6.428 -5.547 1.00 89.00 195 VAL A C 1
ATOM 1533 O O . VAL A 1 195 ? -17.041 -6.744 -4.367 1.00 89.00 195 VAL A O 1
ATOM 1536 N N . TYR A 1 196 ? -16.493 -7.283 -6.478 1.00 87.06 196 TYR A N 1
ATOM 1537 C CA . TYR A 1 196 ? -16.139 -8.676 -6.194 1.00 87.06 196 TYR A CA 1
ATOM 1538 C C . TYR A 1 196 ? -14.971 -8.827 -5.198 1.00 87.06 196 TYR A C 1
ATOM 1540 O O . TYR A 1 196 ? -14.970 -9.750 -4.383 1.00 87.06 196 TYR A O 1
ATOM 1548 N N . GLN A 1 197 ? -14.000 -7.904 -5.192 1.00 86.56 197 GLN A N 1
ATOM 1549 C CA . GLN A 1 197 ? -12.908 -7.915 -4.202 1.00 86.56 197 GLN A CA 1
ATOM 1550 C C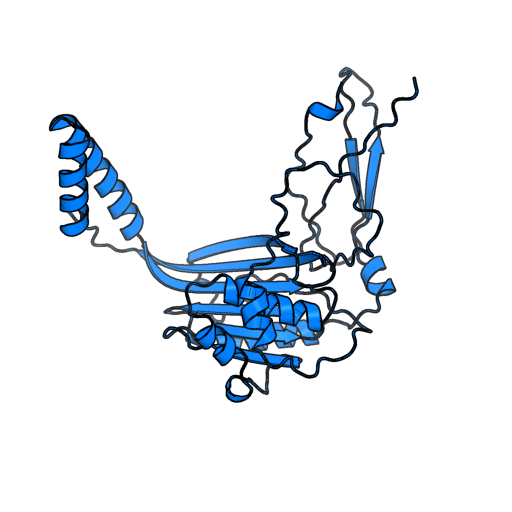 . GLN A 1 197 ? -13.414 -7.764 -2.762 1.00 86.56 197 GLN A C 1
ATOM 1552 O O . GLN A 1 197 ? -12.747 -8.225 -1.843 1.00 86.56 197 GLN A O 1
ATOM 1557 N N . PHE A 1 198 ? -14.578 -7.140 -2.566 1.00 88.31 198 PHE A N 1
ATOM 1558 C CA . PHE A 1 198 ? -15.185 -6.910 -1.253 1.00 88.31 198 PHE A CA 1
ATOM 1559 C C . PHE A 1 198 ? -16.376 -7.840 -0.966 1.00 88.31 198 PHE A C 1
ATOM 1561 O O . PHE A 1 198 ? -17.175 -7.560 -0.074 1.00 88.31 198 PHE A O 1
ATOM 1568 N N . ALA A 1 199 ? -16.528 -8.923 -1.732 1.00 84.69 199 ALA A N 1
ATOM 1569 C CA . ALA A 1 199 ? -17.544 -9.940 -1.484 1.00 84.69 199 ALA A CA 1
ATOM 1570 C C . ALA A 1 199 ? -17.166 -10.844 -0.294 1.00 84.69 199 ALA A C 1
ATOM 1572 O O . ALA A 1 199 ? -15.986 -10.980 0.038 1.00 84.69 199 ALA A O 1
ATOM 1573 N N . ASP A 1 200 ? -18.164 -11.484 0.326 1.00 79.31 200 ASP A N 1
ATOM 1574 C CA . ASP A 1 200 ? -17.971 -12.342 1.506 1.00 79.31 200 ASP A CA 1
ATOM 1575 C C . ASP A 1 200 ? -17.015 -13.523 1.197 1.00 79.31 200 ASP A C 1
ATOM 1577 O O . ASP A 1 200 ? -16.256 -13.955 2.062 1.00 79.31 200 ASP A O 1
ATOM 1581 N N . GLU A 1 201 ? -16.983 -14.010 -0.050 1.00 75.75 201 GLU A N 1
ATOM 1582 C CA . GLU A 1 201 ? -16.087 -15.079 -0.519 1.00 75.75 201 GLU A CA 1
ATOM 1583 C C . GLU A 1 201 ? -14.611 -14.668 -0.593 1.00 75.75 201 GLU A C 1
ATOM 1585 O O . GLU A 1 201 ? -13.729 -15.528 -0.586 1.00 75.75 201 GLU A O 1
ATOM 1590 N N . SER A 1 202 ? -14.336 -13.367 -0.669 1.00 78.62 202 SER A N 1
ATOM 1591 C CA . SER A 1 202 ? -12.980 -12.816 -0.744 1.00 78.62 202 SER A CA 1
ATOM 1592 C C . SER A 1 202 ? -12.373 -12.587 0.647 1.00 78.62 202 SER A C 1
ATOM 1594 O O . SER A 1 202 ? -11.222 -12.155 0.743 1.00 78.62 202 SER A O 1
ATOM 1596 N N . ILE A 1 203 ? -13.126 -12.861 1.723 1.00 82.69 203 ILE A N 1
ATOM 1597 C CA . ILE A 1 203 ? -12.708 -12.593 3.101 1.00 82.69 203 ILE A CA 1
ATOM 1598 C C . ILE A 1 203 ? -11.627 -13.577 3.566 1.00 82.69 203 ILE A C 1
ATOM 1600 O O . ILE A 1 203 ? -11.756 -14.794 3.445 1.00 82.69 203 ILE A O 1
ATOM 1604 N N . VAL A 1 204 ? -10.579 -13.039 4.191 1.00 83.88 204 VAL A N 1
ATOM 1605 C CA . VAL A 1 204 ? -9.513 -13.800 4.856 1.00 83.88 204 VAL A CA 1
ATOM 1606 C C . VAL A 1 204 ? -9.773 -13.796 6.363 1.00 83.88 204 VAL A C 1
ATOM 1608 O O . VAL A 1 204 ? -9.675 -12.751 7.002 1.00 83.88 204 VAL A O 1
ATOM 1611 N N . S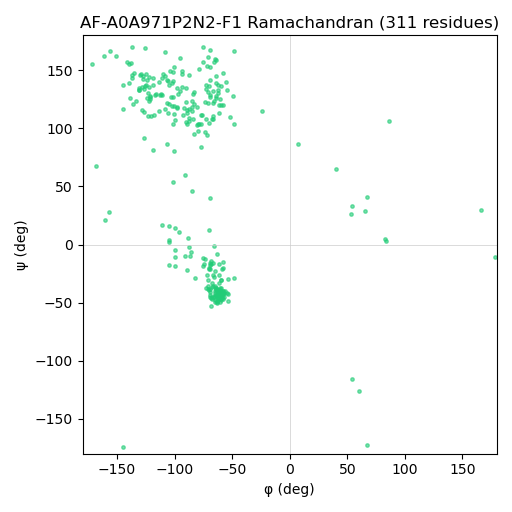ER A 1 205 ? -10.102 -14.956 6.943 1.00 78.50 205 SER A N 1
ATOM 1612 C CA . SER A 1 205 ? -10.524 -15.068 8.354 1.00 78.50 205 SER A CA 1
ATOM 1613 C C . SER A 1 205 ? -9.434 -14.731 9.372 1.00 78.50 205 SER A C 1
ATOM 1615 O O . SER A 1 205 ? -9.739 -14.294 10.479 1.00 78.50 205 SER A O 1
ATOM 1617 N N . ASP A 1 206 ? -8.170 -14.927 9.002 1.00 84.62 206 ASP A N 1
ATOM 1618 C CA . ASP A 1 206 ? -7.047 -14.909 9.945 1.00 84.62 206 ASP A CA 1
ATOM 1619 C C . ASP A 1 206 ? -6.295 -13.569 9.939 1.00 84.62 206 ASP A C 1
ATOM 1621 O O . ASP A 1 206 ? -5.170 -13.479 10.434 1.00 84.62 206 ASP A O 1
ATOM 1625 N N . LEU A 1 207 ? -6.886 -12.524 9.349 1.00 87.69 207 LEU A N 1
ATOM 1626 C CA . LEU A 1 207 ? -6.221 -11.246 9.132 1.00 87.69 207 LEU A CA 1
ATOM 1627 C C . LEU A 1 207 ? -7.143 -10.059 9.410 1.00 87.69 207 LEU A C 1
ATOM 1629 O O . LEU A 1 207 ? -8.204 -9.910 8.805 1.00 87.69 207 LEU A O 1
ATOM 1633 N N . GLY A 1 208 ? -6.684 -9.149 10.269 1.00 84.75 208 GLY A N 1
ATOM 1634 C CA . GLY A 1 208 ? -7.439 -7.943 10.591 1.00 84.75 208 GLY A CA 1
ATOM 1635 C C . GLY A 1 208 ? -8.737 -8.217 11.364 1.00 84.75 208 GLY A C 1
ATOM 1636 O O . GLY A 1 208 ? -8.997 -9.306 11.873 1.00 84.75 208 GLY A O 1
ATOM 1637 N N . THR A 1 209 ? -9.521 -7.158 11.535 1.00 80.62 209 THR A N 1
ATOM 1638 C CA . THR A 1 209 ? -10.955 -7.199 11.846 1.00 80.62 209 THR A CA 1
ATOM 1639 C C . THR A 1 209 ? -11.737 -7.644 10.611 1.00 80.62 209 THR A C 1
ATOM 1641 O O . THR A 1 209 ? -12.697 -8.397 10.726 1.00 80.62 209 THR A O 1
ATOM 1644 N N . ILE A 1 210 ? -11.298 -7.203 9.430 1.00 84.56 210 ILE A N 1
ATOM 1645 C CA . ILE A 1 210 ? -11.709 -7.769 8.150 1.00 84.56 210 ILE A CA 1
ATOM 1646 C C . ILE A 1 210 ? -10.540 -7.722 7.173 1.00 84.56 210 ILE A C 1
ATOM 1648 O O . ILE A 1 210 ? -9.837 -6.713 7.108 1.00 84.56 210 ILE A O 1
ATOM 1652 N N . GLY A 1 211 ? -10.336 -8.795 6.419 1.00 83.69 211 GLY A N 1
ATOM 1653 C CA . GLY A 1 211 ? -9.310 -8.897 5.388 1.00 83.69 211 GLY A CA 1
ATOM 1654 C C . GLY A 1 211 ? -9.910 -9.387 4.083 1.00 83.69 211 GLY A C 1
ATOM 1655 O O . GLY A 1 211 ? -10.831 -10.191 4.111 1.00 83.69 211 GLY A O 1
ATOM 1656 N N . TYR A 1 212 ? -9.380 -8.920 2.961 1.00 84.75 212 TYR A N 1
ATOM 1657 C CA . TYR A 1 212 ? -9.770 -9.319 1.619 1.00 84.75 212 TYR A CA 1
ATOM 1658 C C . TYR A 1 212 ? -8.537 -9.734 0.821 1.00 84.75 212 TYR A C 1
ATOM 1660 O O . TYR A 1 212 ? -7.508 -9.047 0.829 1.00 84.75 212 TYR A O 1
ATOM 1668 N N . LEU A 1 213 ? -8.663 -10.849 0.108 1.00 82.00 213 LEU A N 1
ATOM 1669 C CA . LEU A 1 213 ? -7.707 -11.275 -0.902 1.00 82.00 213 LEU A CA 1
ATOM 1670 C C . LEU A 1 213 ? -8.212 -10.837 -2.277 1.00 82.00 213 LEU A C 1
ATOM 1672 O O . LEU A 1 213 ? -9.350 -11.101 -2.654 1.00 82.00 213 LEU A O 1
ATOM 1676 N N . SER A 1 214 ? -7.350 -10.186 -3.049 1.00 73.38 214 SER A N 1
ATOM 1677 C CA . SER A 1 214 ? -7.636 -9.794 -4.423 1.00 73.38 214 SER A CA 1
ATOM 1678 C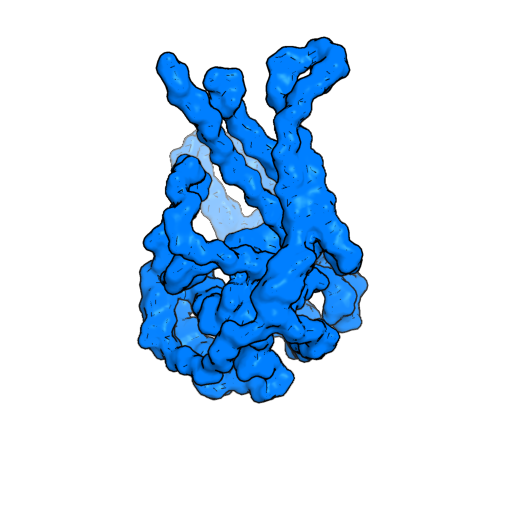 C . SER A 1 214 ? -6.590 -10.387 -5.358 1.00 73.38 214 SER A C 1
ATOM 1680 O O . SER A 1 214 ? -5.477 -9.867 -5.429 1.00 73.38 214 SER A O 1
ATOM 1682 N N . ASP A 1 215 ? -6.997 -11.356 -6.176 1.00 64.44 215 ASP A N 1
ATOM 1683 C CA . ASP A 1 215 ? -6.214 -11.868 -7.309 1.00 64.44 215 ASP A CA 1
ATOM 1684 C C . ASP A 1 215 ? -6.709 -11.280 -8.642 1.00 64.44 215 ASP A C 1
ATOM 1686 O O . ASP A 1 215 ? -7.097 -11.971 -9.581 1.00 64.44 215 ASP A O 1
ATOM 1690 N N . ALA A 1 216 ? -6.779 -9.953 -8.740 1.00 53.44 216 ALA A N 1
ATOM 1691 C CA . ALA A 1 216 ? -7.377 -9.345 -9.925 1.00 53.44 216 ALA A CA 1
ATOM 1692 C C . ALA A 1 216 ? -6.539 -9.536 -11.208 1.00 53.44 216 ALA A C 1
ATOM 1694 O O . ALA A 1 216 ? -7.063 -9.253 -12.287 1.00 53.44 216 ALA A O 1
ATOM 1695 N N . ARG A 1 217 ? -5.257 -9.950 -11.132 1.00 51.38 217 ARG A N 1
ATOM 1696 C CA . ARG A 1 217 ? -4.324 -10.001 -12.284 1.00 51.38 217 ARG A CA 1
ATOM 1697 C C . ARG A 1 217 ? -3.135 -10.983 -12.143 1.00 51.38 217 ARG A C 1
ATOM 1699 O O . ARG A 1 217 ? -2.099 -10.714 -12.750 1.00 51.38 217 ARG A O 1
ATOM 1706 N N . GLY A 1 218 ? -3.230 -12.080 -11.384 1.00 52.56 218 GLY A N 1
ATOM 1707 C CA . GLY A 1 218 ? -2.050 -12.918 -11.096 1.00 52.56 218 GLY A CA 1
ATOM 1708 C C . GLY A 1 218 ? -1.054 -12.164 -10.218 1.00 52.56 218 GLY A C 1
ATOM 1709 O O . GLY A 1 218 ? 0.141 -12.093 -10.499 1.00 52.56 218 GLY A O 1
ATOM 1710 N N . SER A 1 219 ? -1.606 -11.445 -9.250 1.00 59.50 219 SER A N 1
ATOM 1711 C CA . SER A 1 219 ? -0.855 -10.652 -8.298 1.00 59.50 219 SER A CA 1
ATOM 1712 C C . SER A 1 219 ? -1.572 -10.705 -6.977 1.00 59.50 219 SER A C 1
ATOM 1714 O O . SER A 1 219 ? -2.687 -10.181 -6.871 1.00 59.50 219 SER A O 1
ATOM 1716 N N . ASP A 1 220 ? -0.909 -11.280 -5.986 1.00 76.38 220 ASP A N 1
ATOM 1717 C CA . ASP A 1 220 ? -1.433 -11.329 -4.638 1.00 76.38 220 ASP A CA 1
ATOM 1718 C C . ASP A 1 220 ? -1.488 -9.904 -4.081 1.00 76.38 220 ASP A C 1
ATOM 1720 O O . ASP A 1 220 ? -0.478 -9.249 -3.797 1.00 76.38 220 ASP A O 1
ATOM 1724 N N . SER A 1 221 ? -2.708 -9.385 -3.965 1.00 87.81 221 SER A N 1
ATOM 1725 C CA . SER A 1 221 ? -2.977 -8.215 -3.150 1.00 87.81 221 SER A CA 1
ATOM 1726 C C . SER A 1 221 ? -3.807 -8.627 -1.957 1.00 87.81 221 SER A C 1
ATOM 1728 O O . SER A 1 221 ? -4.849 -9.263 -2.094 1.00 87.81 221 SER A O 1
ATOM 1730 N N . ILE A 1 222 ? -3.350 -8.215 -0.784 1.00 91.62 222 ILE A N 1
ATOM 1731 C CA . ILE A 1 222 ? -4.099 -8.350 0.452 1.00 91.62 222 ILE A CA 1
ATOM 1732 C C . ILE A 1 222 ? -4.397 -6.954 0.955 1.00 91.62 222 ILE A C 1
ATOM 1734 O O . ILE A 1 222 ? -3.497 -6.118 1.079 1.00 91.62 222 ILE A O 1
ATOM 1738 N N . CYS A 1 223 ? -5.657 -6.701 1.271 1.00 93.06 223 CYS A N 1
ATOM 1739 C CA . CYS A 1 223 ? -6.039 -5.537 2.045 1.00 93.06 223 CYS A CA 1
ATOM 1740 C C . CYS A 1 223 ? -6.775 -5.971 3.303 1.00 93.06 223 CYS A C 1
ATOM 1742 O O . CYS A 1 223 ? -7.502 -6.954 3.300 1.00 93.06 223 CYS A O 1
ATOM 1744 N N . PHE A 1 224 ? -6.570 -5.265 4.404 1.00 94.56 224 PHE A N 1
ATOM 1745 C CA . PHE A 1 224 ? -7.290 -5.547 5.636 1.00 94.56 224 PHE A CA 1
ATOM 1746 C C . PHE A 1 224 ? -7.454 -4.293 6.475 1.00 94.56 224 PHE A C 1
ATOM 1748 O O . PHE A 1 224 ? -6.763 -3.292 6.282 1.00 94.56 224 PHE A O 1
ATOM 1755 N N . ILE A 1 225 ? -8.385 -4.360 7.413 1.00 93.56 225 ILE A N 1
ATOM 1756 C CA . ILE A 1 225 ? -8.644 -3.328 8.403 1.00 93.56 225 ILE A CA 1
ATOM 1757 C C . ILE A 1 225 ? -8.369 -3.928 9.765 1.00 93.56 225 ILE A C 1
ATOM 1759 O O . ILE A 1 225 ? -8.920 -4.976 10.081 1.00 93.56 225 ILE A O 1
ATOM 1763 N N . ARG A 1 226 ? -7.563 -3.261 10.586 1.00 92.94 226 ARG A N 1
ATOM 1764 C CA . ARG A 1 226 ? -7.414 -3.560 12.013 1.00 92.94 226 ARG A CA 1
ATOM 1765 C C . ARG A 1 226 ? -7.808 -2.316 12.791 1.00 92.94 226 ARG A C 1
ATOM 1767 O O . ARG A 1 226 ? -7.093 -1.315 12.756 1.00 92.94 226 ARG A O 1
ATOM 1774 N N . ASP A 1 227 ? -8.937 -2.387 13.486 1.00 89.19 227 ASP A N 1
ATOM 1775 C CA . ASP A 1 227 ? -9.546 -1.235 14.160 1.00 89.19 227 ASP A CA 1
ATOM 1776 C C . ASP A 1 227 ? -9.746 -0.075 13.161 1.00 89.19 227 ASP A C 1
ATOM 1778 O O . ASP A 1 227 ? -10.463 -0.222 12.177 1.00 89.19 227 ASP A O 1
ATOM 1782 N N . ASN A 1 228 ? -9.076 1.058 13.355 1.00 85.75 228 ASN A N 1
ATOM 1783 C CA . ASN A 1 228 ? -9.127 2.226 12.477 1.00 85.75 228 ASN A CA 1
ATOM 1784 C C . ASN A 1 228 ? -7.979 2.290 11.447 1.00 85.75 228 ASN A C 1
ATOM 1786 O O . ASN A 1 228 ? -7.770 3.329 10.819 1.00 85.75 228 ASN A O 1
ATOM 1790 N N . ILE A 1 229 ? -7.206 1.214 11.288 1.00 88.62 229 ILE A N 1
ATOM 1791 C CA . ILE A 1 229 ? -6.071 1.151 10.364 1.00 88.62 229 ILE A CA 1
ATOM 1792 C C . ILE A 1 229 ? -6.443 0.333 9.136 1.00 88.62 229 ILE A C 1
ATOM 1794 O O . ILE A 1 229 ? -6.731 -0.852 9.263 1.00 88.62 229 ILE A O 1
ATOM 1798 N N . ALA A 1 230 ? -6.366 0.939 7.953 1.00 91.69 230 ALA A N 1
ATOM 1799 C CA . ALA A 1 230 ? -6.429 0.214 6.688 1.00 91.69 230 ALA A CA 1
ATOM 1800 C C . ALA A 1 230 ? -5.018 -0.123 6.200 1.00 91.69 230 ALA A C 1
ATOM 1802 O O . ALA A 1 230 ? -4.123 0.722 6.214 1.00 91.69 230 ALA A O 1
ATOM 1803 N N . VAL A 1 231 ? -4.822 -1.350 5.736 1.00 93.88 231 VAL A N 1
ATOM 1804 C CA . VAL A 1 231 ? -3.555 -1.848 5.203 1.00 93.88 231 VAL A CA 1
ATOM 1805 C C . VAL A 1 231 ? -3.796 -2.406 3.810 1.00 93.88 231 VAL A C 1
ATOM 1807 O O . VAL A 1 231 ? -4.777 -3.107 3.581 1.00 93.88 231 VAL A O 1
ATOM 1810 N N . ILE A 1 232 ? -2.903 -2.090 2.876 1.00 93.06 232 ILE A N 1
ATOM 1811 C CA . ILE A 1 232 ? -2.920 -2.587 1.501 1.00 93.06 232 ILE A CA 1
ATOM 1812 C C . ILE A 1 232 ? -1.513 -3.040 1.158 1.00 93.06 232 ILE A C 1
ATOM 1814 O O . ILE A 1 232 ? -0.571 -2.254 1.236 1.00 93.06 232 ILE A O 1
ATOM 1818 N N . ILE A 1 233 ? -1.378 -4.297 0.764 1.00 93.88 233 ILE A N 1
ATOM 1819 C CA . ILE A 1 233 ? -0.124 -4.903 0.338 1.00 93.88 233 ILE A CA 1
ATOM 1820 C C . ILE A 1 233 ? -0.349 -5.437 -1.068 1.00 93.88 233 ILE A C 1
ATOM 1822 O O . ILE A 1 233 ? -1.346 -6.108 -1.344 1.00 93.88 233 ILE A O 1
ATOM 1826 N N . ARG A 1 234 ? 0.557 -5.094 -1.977 1.00 91.88 234 ARG A N 1
ATOM 1827 C CA . ARG A 1 234 ? 0.555 -5.551 -3.366 1.00 91.88 234 ARG A CA 1
ATOM 1828 C C . ARG A 1 234 ? 1.923 -6.109 -3.673 1.00 91.88 234 ARG A C 1
ATOM 1830 O O . ARG A 1 234 ? 2.894 -5.359 -3.630 1.00 91.88 234 ARG A O 1
ATOM 1837 N N . GLY A 1 235 ? 1.992 -7.401 -3.955 1.00 90.12 235 GLY A N 1
ATOM 1838 C CA . GLY A 1 235 ? 3.208 -8.060 -4.408 1.00 90.12 235 GLY A CA 1
ATOM 1839 C C . GLY A 1 235 ? 3.076 -8.498 -5.859 1.00 90.12 235 GLY A C 1
ATOM 1840 O O . GLY A 1 235 ? 2.020 -8.943 -6.299 1.00 90.12 235 GLY A O 1
ATOM 1841 N N . HIS A 1 236 ? 4.171 -8.388 -6.598 1.00 88.50 236 HIS A N 1
ATOM 1842 C CA . HIS A 1 236 ? 4.295 -8.887 -7.960 1.00 88.50 236 HIS A CA 1
ATOM 1843 C C . HIS A 1 236 ? 5.634 -9.605 -8.136 1.00 88.50 236 HIS A C 1
ATOM 1845 O O . HIS A 1 236 ? 6.650 -9.212 -7.546 1.00 88.50 236 HIS A O 1
ATOM 1851 N N . GLY A 1 237 ? 5.649 -10.630 -8.992 1.00 88.38 237 GLY A N 1
ATOM 1852 C CA . GLY A 1 237 ? 6.854 -11.391 -9.312 1.00 88.38 237 GLY A CA 1
ATOM 1853 C C . GLY A 1 237 ? 7.449 -12.050 -8.068 1.00 88.38 237 GLY A C 1
ATOM 1854 O O . GLY A 1 237 ? 6.762 -12.737 -7.323 1.00 88.38 237 GLY A O 1
ATOM 1855 N N . GLU A 1 238 ? 8.731 -11.816 -7.798 1.00 89.81 238 GLU A N 1
ATOM 1856 C CA . GLU A 1 238 ? 9.441 -12.450 -6.669 1.00 89.81 238 GLU A CA 1
ATOM 1857 C C . GLU A 1 238 ? 8.890 -12.136 -5.273 1.00 89.81 238 GLU A C 1
ATOM 1859 O O . GLU A 1 238 ? 9.232 -12.848 -4.328 1.00 89.81 238 GLU A O 1
ATOM 1864 N N . PHE A 1 239 ? 8.072 -11.090 -5.130 1.00 90.19 239 PHE A N 1
ATOM 1865 C CA . PHE A 1 239 ? 7.443 -10.737 -3.855 1.00 90.19 239 PHE A CA 1
ATOM 1866 C C . PHE A 1 239 ? 5.992 -11.209 -3.731 1.00 90.19 239 PHE A C 1
ATOM 1868 O O . PHE A 1 239 ? 5.421 -11.057 -2.658 1.00 90.19 239 PHE A O 1
ATOM 1875 N N . GLU A 1 240 ? 5.397 -11.786 -4.780 1.00 88.56 240 GLU A N 1
ATOM 1876 C CA . GLU A 1 240 ? 3.993 -12.234 -4.792 1.00 88.56 240 GLU A CA 1
ATOM 1877 C C . GLU A 1 240 ? 3.691 -13.167 -3.609 1.00 88.56 240 GLU A C 1
ATOM 1879 O O . GLU A 1 240 ? 2.809 -12.900 -2.800 1.00 88.56 240 GLU A O 1
ATOM 1884 N N . ARG A 1 241 ? 4.549 -14.171 -3.394 1.00 86.62 241 ARG A N 1
ATOM 1885 C CA . ARG A 1 241 ? 4.388 -15.149 -2.307 1.00 86.62 241 ARG A CA 1
ATOM 1886 C C . ARG A 1 241 ? 4.700 -14.614 -0.908 1.00 86.62 241 ARG A C 1
ATOM 1888 O O . ARG A 1 241 ? 4.411 -15.298 0.064 1.00 86.62 241 ARG A O 1
ATOM 1895 N N . GLU A 1 242 ? 5.313 -13.435 -0.787 1.00 89.44 242 GLU A N 1
ATOM 1896 C CA . GLU A 1 242 ? 5.648 -12.838 0.516 1.00 89.44 242 GLU A CA 1
ATOM 1897 C C . GLU A 1 242 ? 4.479 -12.007 1.084 1.00 89.44 242 GLU A C 1
ATOM 1899 O O . GLU A 1 242 ? 4.512 -11.604 2.244 1.00 89.44 242 GLU A O 1
ATOM 1904 N N . VAL A 1 243 ? 3.429 -11.751 0.292 1.00 90.38 243 VAL A N 1
ATOM 1905 C CA . VAL A 1 243 ? 2.333 -10.833 0.650 1.00 90.38 243 VAL A CA 1
ATOM 1906 C C . VAL A 1 243 ? 1.557 -11.303 1.881 1.00 90.38 243 VAL A C 1
ATOM 1908 O O . VAL A 1 243 ? 1.283 -10.489 2.764 1.00 90.38 243 VAL A O 1
ATOM 1911 N N . VAL A 1 244 ? 1.247 -12.601 1.973 1.00 89.75 244 VAL A N 1
ATOM 1912 C CA . VAL A 1 244 ? 0.541 -13.193 3.125 1.00 89.75 244 VAL A CA 1
ATOM 1913 C C . VAL A 1 244 ? 1.373 -13.062 4.401 1.00 89.75 244 VAL A C 1
ATOM 1915 O O . VAL A 1 244 ? 0.881 -12.539 5.401 1.00 89.75 244 VAL A O 1
ATOM 1918 N N . ASP A 1 245 ? 2.645 -13.465 4.353 1.00 91.12 245 ASP A N 1
ATOM 1919 C CA . ASP A 1 245 ? 3.554 -13.414 5.505 1.00 91.12 245 ASP A CA 1
ATOM 1920 C C . ASP A 1 245 ? 3.737 -11.973 6.004 1.00 91.12 245 ASP A C 1
ATOM 1922 O O . ASP A 1 245 ? 3.702 -11.696 7.207 1.00 91.12 245 ASP A O 1
ATOM 1926 N N . ILE A 1 246 ? 3.885 -11.024 5.075 1.00 93.25 246 ILE A N 1
ATOM 1927 C CA . ILE A 1 246 ? 4.001 -9.598 5.388 1.00 93.25 246 ILE A CA 1
ATOM 1928 C C . ILE A 1 246 ? 2.705 -9.074 6.008 1.00 93.25 246 ILE A C 1
ATOM 1930 O O . ILE A 1 246 ? 2.767 -8.327 6.987 1.00 93.25 246 ILE A O 1
ATOM 1934 N N . ALA A 1 247 ? 1.541 -9.477 5.494 1.00 93.75 247 ALA A N 1
ATOM 1935 C CA . ALA A 1 247 ? 0.252 -9.082 6.050 1.00 93.75 247 ALA A CA 1
ATOM 1936 C C . ALA A 1 247 ? 0.094 -9.558 7.498 1.00 93.75 247 ALA A C 1
ATOM 1938 O O . ALA A 1 247 ? -0.183 -8.745 8.381 1.00 93.75 247 ALA A O 1
ATOM 1939 N N . GLN A 1 248 ? 0.368 -10.838 7.760 1.00 92.94 248 GLN A N 1
ATOM 1940 C CA . GLN A 1 248 ? 0.314 -11.423 9.103 1.00 92.94 248 GLN A CA 1
ATOM 1941 C C . GLN A 1 248 ? 1.300 -10.751 10.065 1.00 92.94 248 GLN A C 1
ATOM 1943 O O . GLN A 1 248 ? 0.974 -10.488 11.226 1.00 92.94 248 GLN A O 1
ATOM 1948 N N . LYS A 1 249 ? 2.506 -10.426 9.586 1.00 94.25 249 LYS A N 1
ATOM 1949 C CA . LYS A 1 249 ? 3.519 -9.727 10.380 1.00 94.25 249 LYS A CA 1
ATOM 1950 C C . LYS A 1 249 ? 3.078 -8.308 10.738 1.00 94.25 249 LYS A C 1
ATOM 1952 O O . LYS A 1 249 ? 3.202 -7.920 11.898 1.00 94.25 249 LYS A O 1
ATOM 1957 N N . ILE A 1 250 ? 2.533 -7.550 9.781 1.00 93.62 250 ILE A N 1
ATOM 1958 C CA . ILE A 1 250 ? 1.994 -6.202 10.029 1.00 93.62 250 ILE A CA 1
ATOM 1959 C C . ILE A 1 250 ? 0.829 -6.273 11.014 1.00 93.62 250 ILE A C 1
ATOM 1961 O O . ILE A 1 250 ? 0.799 -5.500 11.968 1.00 93.62 250 ILE A O 1
ATOM 1965 N N . ASP A 1 251 ? -0.098 -7.209 10.826 1.00 94.94 251 ASP A N 1
ATOM 1966 C CA . ASP A 1 251 ? -1.252 -7.368 11.706 1.00 94.94 251 ASP A CA 1
ATOM 1967 C C . ASP A 1 251 ? -0.837 -7.725 13.143 1.00 94.94 251 ASP A C 1
ATOM 1969 O O . ASP A 1 251 ? -1.295 -7.111 14.107 1.00 94.94 251 ASP A O 1
ATOM 1973 N N . THR A 1 252 ? 0.138 -8.625 13.294 1.00 93.56 252 THR A N 1
ATOM 1974 C CA . THR A 1 252 ? 0.738 -8.959 14.594 1.00 93.56 252 THR A CA 1
ATOM 1975 C C . THR A 1 252 ? 1.377 -7.735 15.252 1.00 93.56 252 THR A C 1
ATOM 1977 O O . THR A 1 252 ? 1.169 -7.485 16.440 1.00 93.56 252 THR A O 1
ATOM 1980 N N . MET A 1 253 ? 2.142 -6.944 14.494 1.00 89.50 253 MET A N 1
ATOM 1981 C CA . MET A 1 253 ? 2.763 -5.717 15.003 1.00 89.50 253 MET A CA 1
ATOM 1982 C C . MET A 1 253 ? 1.719 -4.676 15.414 1.00 89.50 253 MET A C 1
ATOM 1984 O O . MET A 1 253 ? 1.910 -3.991 16.417 1.00 89.50 253 MET A O 1
ATOM 1988 N N . LEU A 1 254 ? 0.614 -4.565 14.672 1.00 89.19 254 LEU A N 1
ATOM 1989 C CA . LEU A 1 254 ? -0.506 -3.706 15.041 1.00 89.19 254 LEU A CA 1
ATOM 1990 C C . LEU A 1 254 ? -1.123 -4.188 16.355 1.00 89.19 254 LEU A C 1
ATOM 1992 O O . LEU A 1 254 ? -1.249 -3.390 17.278 1.00 89.19 254 LEU A O 1
ATOM 1996 N N . LEU A 1 255 ? -1.430 -5.479 16.497 1.00 91.06 255 LEU A N 1
ATOM 1997 C CA . LEU A 1 255 ? -2.015 -6.051 17.718 1.00 91.06 255 LEU A CA 1
ATOM 1998 C C . LEU A 1 255 ? -1.145 -5.863 18.970 1.00 91.06 255 LEU A C 1
ATOM 2000 O O . LEU A 1 255 ? -1.681 -5.712 20.065 1.00 91.06 255 LEU A O 1
ATOM 2004 N N . GLN A 1 256 ? 0.181 -5.821 18.822 1.00 88.38 256 GLN A N 1
ATOM 2005 C CA . GLN A 1 256 ? 1.111 -5.551 19.928 1.00 88.38 256 GLN A CA 1
ATOM 2006 C C . GLN A 1 256 ? 1.039 -4.109 20.454 1.00 88.38 256 GLN A C 1
ATOM 2008 O O . GLN A 1 256 ? 1.544 -3.820 21.540 1.00 88.38 256 GLN A O 1
ATOM 2013 N N . GLN A 1 257 ? 0.432 -3.188 19.706 1.00 82.31 257 GLN A N 1
ATOM 2014 C CA . GLN A 1 257 ? 0.263 -1.811 20.151 1.00 82.31 257 GLN A CA 1
ATOM 2015 C C . GLN A 1 257 ? -0.907 -1.679 21.137 1.00 82.31 257 GLN A C 1
ATOM 2017 O O . GLN A 1 257 ? -1.894 -2.415 21.054 1.00 82.31 257 GLN A O 1
ATOM 2022 N N . PRO A 1 258 ? -0.854 -0.706 22.059 1.00 83.06 258 PRO A N 1
ATOM 2023 C CA . PRO A 1 258 ? -1.994 -0.406 22.909 1.00 83.06 258 PRO A CA 1
ATOM 2024 C C . PRO A 1 258 ? -3.133 0.222 22.097 1.00 83.06 258 PRO A C 1
ATOM 2026 O O . PRO A 1 258 ? -2.899 1.078 21.242 1.00 83.06 258 PRO A O 1
ATOM 2029 N N . LEU A 1 259 ? -4.365 -0.158 22.431 1.00 85.19 259 LEU A N 1
ATOM 2030 C CA . LEU A 1 259 ? -5.552 0.618 22.089 1.00 85.19 259 LEU A CA 1
ATOM 2031 C C . LEU A 1 259 ? -5.570 1.894 22.937 1.00 85.19 259 LEU A C 1
ATOM 2033 O O . LEU A 1 259 ? -5.357 1.841 24.149 1.00 85.19 259 LEU A O 1
ATOM 2037 N N . LEU A 1 260 ? -5.793 3.034 22.294 1.00 77.94 260 LEU A N 1
ATOM 2038 C CA . LEU A 1 260 ? -5.746 4.355 22.910 1.00 77.94 260 LEU A CA 1
ATOM 2039 C C . LEU A 1 260 ? -7.133 4.984 22.924 1.00 77.94 260 LEU A C 1
ATOM 2041 O O . LEU A 1 260 ? -7.848 4.916 21.930 1.00 77.94 260 LEU A O 1
ATOM 2045 N N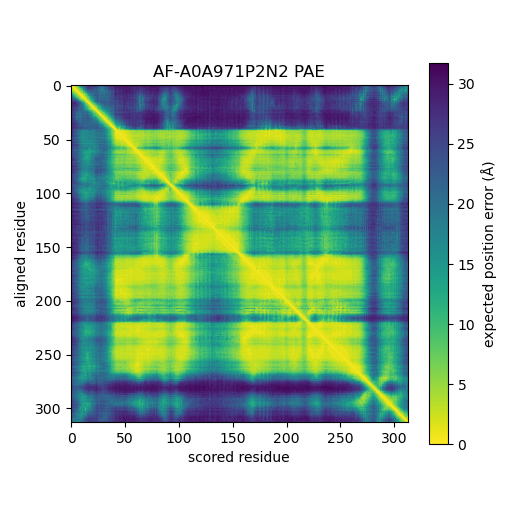 . THR A 1 261 ? -7.502 5.661 24.007 1.00 77.81 261 THR A N 1
ATOM 2046 C CA . THR A 1 261 ? -8.642 6.589 23.965 1.00 77.81 261 THR A CA 1
ATOM 2047 C C . THR A 1 261 ? -8.302 7.810 23.111 1.00 77.81 261 THR A C 1
ATOM 2049 O O . THR A 1 261 ? -7.135 8.060 22.787 1.00 77.81 261 THR A O 1
ATOM 2052 N N . TYR A 1 262 ? -9.309 8.614 22.774 1.00 69.88 262 TYR A N 1
ATOM 2053 C CA . TYR A 1 262 ? -9.098 9.855 22.034 1.00 69.88 262 TYR A CA 1
ATOM 2054 C C . TYR A 1 262 ? -8.142 10.807 22.771 1.00 69.88 262 TYR A C 1
ATOM 2056 O O . TYR A 1 262 ? -7.222 11.357 22.171 1.00 69.88 262 TYR A O 1
ATOM 2064 N N . GLU A 1 263 ? -8.285 10.941 24.089 1.00 71.75 263 GLU A N 1
ATOM 2065 C CA . GLU A 1 263 ? -7.432 11.795 24.923 1.00 71.75 263 GLU A CA 1
ATOM 2066 C C . GLU A 1 263 ? -5.986 11.287 24.944 1.00 71.75 263 GLU A C 1
ATOM 2068 O O . GLU A 1 263 ? -5.038 12.069 24.868 1.00 71.75 263 GLU A O 1
ATOM 2073 N N . GLN A 1 264 ? -5.804 9.965 25.012 1.00 73.00 264 GLN A N 1
ATOM 2074 C CA . GLN A 1 264 ? -4.483 9.337 24.960 1.00 73.00 264 GLN A CA 1
ATOM 2075 C C . GLN A 1 264 ? -3.830 9.499 23.585 1.00 73.00 264 GLN A C 1
ATOM 2077 O O . GLN A 1 264 ? -2.614 9.682 23.506 1.00 73.00 264 GLN A O 1
ATOM 2082 N N . LEU A 1 265 ? -4.621 9.447 22.512 1.00 68.50 265 LEU A N 1
ATOM 2083 C CA . LEU A 1 265 ? -4.163 9.714 21.154 1.00 68.50 265 LEU A CA 1
ATOM 2084 C C . LEU A 1 265 ? -3.728 11.179 21.012 1.00 68.50 265 LEU A C 1
ATOM 2086 O O . LEU A 1 265 ? -2.605 11.442 20.586 1.00 68.50 265 LEU A O 1
ATOM 2090 N N . GLN A 1 266 ? -4.566 12.125 21.447 1.00 66.00 266 GLN A N 1
ATOM 2091 C CA . GLN A 1 266 ? -4.257 13.557 21.433 1.00 66.00 266 GLN A CA 1
ATOM 2092 C C . GLN A 1 266 ? -2.997 13.891 22.237 1.00 66.00 266 GLN A C 1
ATOM 2094 O O . GLN A 1 266 ? -2.178 14.693 21.795 1.00 66.00 266 GLN A O 1
ATOM 2099 N N . ALA A 1 267 ? -2.803 13.257 23.396 1.00 64.56 267 ALA A N 1
ATOM 2100 C CA . ALA A 1 267 ? -1.614 13.458 24.222 1.00 64.56 267 ALA A CA 1
ATOM 2101 C C . ALA A 1 267 ? -0.313 12.991 23.541 1.00 64.56 267 ALA A C 1
ATOM 2103 O O . ALA A 1 267 ? 0.769 13.454 23.902 1.00 64.56 267 ALA A O 1
ATOM 2104 N N . ARG A 1 268 ? -0.406 12.084 22.560 1.00 62.25 268 ARG A N 1
ATOM 2105 C CA . ARG A 1 268 ? 0.728 11.592 21.764 1.00 62.25 268 ARG A CA 1
ATOM 2106 C C . ARG A 1 268 ? 0.970 12.405 20.493 1.00 62.25 268 ARG A C 1
ATOM 2108 O O . ARG A 1 268 ? 2.004 12.216 19.854 1.00 62.25 268 ARG A O 1
ATOM 2115 N N . CYS A 1 269 ? 0.062 13.311 20.133 1.00 56.97 269 CYS A N 1
ATOM 2116 C CA . CYS A 1 269 ? 0.265 14.219 19.014 1.00 56.97 269 CYS A CA 1
ATOM 2117 C C . CYS A 1 269 ? 1.366 15.233 19.358 1.00 56.97 269 CYS A C 1
ATOM 2119 O O . CYS A 1 269 ? 1.274 15.906 20.390 1.00 56.97 269 CYS A O 1
ATOM 2121 N N . PRO A 1 270 ? 2.401 15.387 18.514 1.00 51.12 270 PRO A N 1
ATOM 2122 C CA . PRO A 1 270 ? 3.402 16.417 18.734 1.00 51.12 270 PRO A CA 1
ATOM 2123 C C . PRO A 1 270 ? 2.768 17.803 18.672 1.00 51.12 270 PRO A C 1
ATOM 2125 O O . PRO A 1 270 ? 1.944 18.086 17.800 1.00 51.12 270 PRO A O 1
ATOM 2128 N N . LYS A 1 271 ? 3.160 18.681 19.593 1.00 54.16 271 LYS A N 1
ATOM 2129 C CA . LYS A 1 271 ? 2.629 20.044 19.645 1.00 54.16 271 LYS A CA 1
ATOM 2130 C C . LYS A 1 271 ? 3.511 20.948 18.801 1.00 54.16 271 LYS A C 1
ATOM 2132 O O . LYS A 1 271 ? 4.719 21.031 19.024 1.00 54.16 271 LYS A O 1
ATOM 2137 N N . LEU A 1 272 ? 2.902 21.605 17.817 1.00 50.44 272 LEU A N 1
ATOM 2138 C CA . LEU A 1 272 ? 3.557 22.649 17.042 1.00 50.44 272 LEU A CA 1
ATOM 2139 C C . LEU A 1 272 ? 3.430 23.969 17.800 1.00 50.44 272 LEU A C 1
ATOM 2141 O O . LEU A 1 272 ? 2.332 24.498 17.963 1.00 50.44 272 LEU A O 1
ATOM 2145 N N . HIS A 1 273 ? 4.562 24.507 18.232 1.00 55.34 273 HIS A N 1
ATOM 2146 C CA . HIS A 1 273 ? 4.639 25.835 18.819 1.00 55.34 273 HIS A CA 1
ATOM 2147 C C . HIS A 1 273 ? 5.099 26.800 17.738 1.00 55.34 273 HIS A C 1
ATOM 2149 O O . HIS A 1 273 ? 6.191 26.651 17.192 1.00 55.34 273 HIS A O 1
ATOM 2155 N N . ILE A 1 274 ? 4.257 27.776 17.410 1.00 51.81 274 ILE A N 1
ATOM 2156 C CA . ILE A 1 274 ? 4.574 28.820 16.438 1.00 51.81 274 ILE A CA 1
ATOM 2157 C C . ILE A 1 274 ? 4.845 30.107 17.213 1.00 51.81 274 ILE A C 1
ATOM 2159 O O . ILE A 1 274 ? 3.941 30.666 17.835 1.00 51.81 274 ILE A O 1
ATOM 2163 N N . GLY A 1 275 ? 6.091 30.567 17.180 1.00 51.12 275 GLY A N 1
ATOM 2164 C CA . GLY A 1 275 ? 6.522 31.832 17.756 1.00 51.12 275 GLY A CA 1
ATOM 2165 C C . GLY A 1 275 ? 6.797 32.871 16.671 1.00 51.12 275 GLY A C 1
ATOM 2166 O O . GLY A 1 275 ? 7.360 32.577 15.617 1.00 51.12 275 GLY A O 1
ATOM 2167 N N . SER A 1 276 ? 6.430 34.124 16.931 1.00 47.59 276 SER A N 1
ATOM 2168 C CA . SER A 1 276 ? 6.953 35.257 16.165 1.00 47.59 276 SER A CA 1
ATOM 2169 C C . SER A 1 276 ? 8.255 35.729 16.814 1.00 47.59 276 SER A C 1
ATOM 2171 O O . SER A 1 276 ? 8.220 36.346 17.881 1.00 47.59 276 SER A O 1
ATOM 2173 N N . GLY A 1 277 ? 9.394 35.441 16.185 1.00 48.28 277 GLY A N 1
ATOM 2174 C CA . GLY A 1 277 ? 10.698 35.955 16.600 1.00 48.28 277 GLY A CA 1
ATOM 2175 C C . GLY A 1 277 ? 11.059 37.243 15.854 1.00 48.28 277 GLY A C 1
ATOM 2176 O O . GLY A 1 277 ? 10.723 37.420 14.685 1.00 48.28 277 GLY A O 1
ATOM 2177 N N . LYS A 1 278 ? 11.782 38.153 16.514 1.00 44.12 278 LYS A N 1
ATOM 2178 C CA . LYS A 1 278 ? 12.636 39.138 15.833 1.00 44.12 278 LYS A CA 1
ATOM 2179 C C . LYS A 1 278 ? 14.071 38.713 16.107 1.00 44.12 278 LYS A C 1
ATOM 2181 O O . LYS A 1 278 ? 14.483 38.712 17.264 1.00 44.12 278 LYS A O 1
ATOM 2186 N N . LYS A 1 279 ? 14.833 38.353 15.074 1.00 42.06 279 LYS A N 1
ATOM 2187 C CA . LYS A 1 279 ? 16.267 38.098 15.234 1.00 42.06 279 LYS A CA 1
ATOM 2188 C C . LYS A 1 279 ? 16.896 39.433 15.587 1.00 42.06 279 LYS A C 1
ATOM 2190 O O . LYS A 1 279 ? 16.752 40.410 14.853 1.00 42.06 279 LYS A O 1
ATOM 2195 N N . ALA A 1 280 ? 17.558 39.477 16.733 1.00 46.19 280 ALA A N 1
ATOM 2196 C CA . ALA A 1 280 ? 18.494 40.543 17.006 1.00 46.19 280 ALA A CA 1
ATOM 2197 C C . ALA A 1 280 ? 19.640 40.424 15.985 1.00 46.19 280 ALA A C 1
ATOM 2199 O O . ALA A 1 280 ? 20.225 39.352 15.849 1.00 46.19 280 ALA A O 1
ATOM 2200 N N . ALA A 1 281 ? 19.914 41.539 15.306 1.00 47.41 281 ALA A N 1
ATOM 2201 C CA . ALA A 1 281 ? 20.933 41.771 14.279 1.00 47.41 281 ALA A CA 1
ATOM 2202 C C . ALA A 1 281 ? 20.559 41.415 12.814 1.00 47.41 281 ALA A C 1
ATOM 2204 O O . ALA A 1 281 ? 20.534 40.266 12.385 1.00 47.41 281 ALA A O 1
ATOM 2205 N N . GLU A 1 282 ? 20.338 42.494 12.051 1.00 44.09 282 GLU A N 1
ATOM 2206 C CA . GLU A 1 282 ? 20.654 42.687 10.620 1.00 44.09 282 GLU A CA 1
ATOM 2207 C C . GLU A 1 282 ? 19.721 42.202 9.502 1.00 44.09 282 GLU A C 1
ATOM 2209 O O . GLU A 1 282 ? 20.004 42.485 8.342 1.00 44.09 282 GLU A O 1
ATOM 2214 N N . THR A 1 283 ? 18.547 41.631 9.773 1.00 40.44 283 THR A N 1
ATOM 2215 C CA . THR A 1 283 ? 17.543 41.450 8.701 1.00 40.44 283 THR A CA 1
ATOM 2216 C C . THR A 1 283 ? 16.134 41.816 9.154 1.00 40.44 283 THR A C 1
ATOM 2218 O O . THR A 1 283 ? 15.578 41.236 10.078 1.00 40.44 283 THR A O 1
ATOM 2221 N N . THR A 1 284 ? 15.531 42.789 8.467 1.00 43.66 284 THR A N 1
ATOM 2222 C CA . THR A 1 284 ? 14.150 43.283 8.637 1.00 43.66 284 THR A CA 1
ATOM 2223 C C . THR A 1 284 ? 13.080 42.283 8.182 1.00 43.66 284 THR A C 1
ATOM 2225 O O . THR A 1 284 ? 11.918 42.655 8.032 1.00 43.66 284 THR A O 1
ATOM 2228 N N . VAL A 1 285 ? 13.450 41.024 7.938 1.00 39.94 285 VAL A N 1
ATOM 2229 C CA . VAL A 1 285 ? 12.538 39.998 7.438 1.00 39.94 285 VAL A CA 1
ATOM 2230 C C . VAL A 1 285 ? 11.890 39.302 8.638 1.00 39.94 285 VAL A C 1
ATOM 2232 O O . VAL A 1 285 ? 12.603 38.665 9.418 1.00 39.94 285 VAL A O 1
ATOM 2235 N N . PRO A 1 286 ? 10.562 39.411 8.831 1.00 42.94 286 PRO A N 1
ATOM 2236 C CA . PRO A 1 286 ? 9.869 38.581 9.806 1.00 42.94 286 PRO A CA 1
ATOM 2237 C C . PRO A 1 286 ? 10.053 37.113 9.411 1.00 42.94 286 PRO A C 1
ATOM 2239 O O . PRO A 1 286 ? 9.742 36.724 8.287 1.00 42.94 286 PRO A O 1
ATOM 2242 N N . PHE A 1 287 ? 10.564 36.294 10.326 1.00 45.25 287 PHE A N 1
ATOM 2243 C CA . PHE A 1 287 ? 10.626 34.847 10.152 1.00 45.25 287 PHE A CA 1
ATOM 2244 C C . PHE A 1 287 ? 9.797 34.181 11.250 1.00 45.25 287 PHE A C 1
ATOM 2246 O O . PHE A 1 287 ? 9.722 34.658 12.384 1.00 45.25 287 PHE A O 1
ATOM 2253 N N . LEU A 1 288 ? 9.127 33.095 10.881 1.00 44.09 288 LEU A N 1
ATOM 2254 C CA . LEU A 1 288 ? 8.410 32.241 11.814 1.00 44.09 288 LEU A CA 1
ATOM 2255 C C . LEU A 1 288 ? 9.421 31.314 12.482 1.00 44.09 288 LEU A C 1
ATOM 2257 O O . LEU A 1 288 ? 10.072 30.515 11.809 1.00 44.09 288 LEU A O 1
ATOM 2261 N N . GLU A 1 289 ? 9.546 31.421 13.801 1.00 46.88 289 GLU A N 1
ATOM 2262 C CA . GLU A 1 289 ? 10.187 30.375 14.588 1.00 46.88 289 GLU A CA 1
ATOM 2263 C C . GLU A 1 289 ? 9.132 29.320 14.885 1.00 46.88 289 GLU A C 1
ATOM 2265 O O . GLU A 1 289 ? 8.028 29.629 15.337 1.00 46.88 289 GLU A O 1
ATOM 2270 N N . TYR A 1 290 ? 9.458 28.063 14.621 1.00 48.03 290 TYR A N 1
ATOM 2271 C CA . TYR A 1 290 ? 8.630 26.952 15.050 1.00 48.03 290 TYR A CA 1
ATOM 2272 C C . TYR A 1 290 ? 9.473 25.999 15.883 1.00 48.03 290 TYR A C 1
ATOM 2274 O O . TYR A 1 290 ? 10.643 25.751 15.584 1.00 48.03 290 TYR A O 1
ATOM 2282 N N . SER A 1 291 ? 8.872 25.455 16.932 1.00 44.66 291 SER A N 1
ATOM 2283 C CA . SER A 1 291 ? 9.414 24.312 17.652 1.00 44.66 291 SER A CA 1
ATOM 2284 C C . SER A 1 291 ? 8.371 23.205 17.685 1.00 44.66 291 SER A C 1
ATOM 2286 O O . SER A 1 291 ? 7.163 23.448 17.678 1.00 44.66 291 SER A O 1
ATOM 2288 N N . VAL A 1 292 ? 8.846 21.964 17.647 1.00 50.38 292 VAL A N 1
ATOM 2289 C CA . VAL A 1 292 ? 7.990 20.783 17.725 1.00 50.38 292 VAL A CA 1
ATOM 2290 C C . VAL A 1 292 ? 8.310 20.092 19.035 1.00 50.38 292 VAL A C 1
ATOM 2292 O O . VAL A 1 292 ? 9.422 19.607 19.235 1.00 50.38 292 VAL A O 1
ATOM 2295 N N . GLU A 1 293 ? 7.337 20.061 19.934 1.00 50.47 293 GLU A N 1
ATOM 2296 C CA . GLU A 1 293 ? 7.422 19.259 21.146 1.00 50.47 293 GLU A CA 1
ATOM 2297 C C . GLU A 1 293 ? 6.970 17.842 20.801 1.00 50.47 293 GLU A C 1
ATOM 2299 O O . GLU A 1 293 ? 5.793 17.600 20.520 1.00 50.47 293 GLU A O 1
ATOM 2304 N N . VAL A 1 294 ? 7.926 16.915 20.764 1.00 50.28 294 VAL A N 1
ATOM 2305 C CA . VAL A 1 294 ? 7.690 15.514 20.414 1.00 50.28 294 VAL A CA 1
ATOM 2306 C C . VAL A 1 294 ? 7.635 14.689 21.701 1.00 50.28 294 VAL A C 1
ATOM 2308 O O . VAL A 1 294 ? 8.626 14.662 22.435 1.00 50.28 294 VAL A O 1
ATOM 2311 N N . PRO A 1 295 ? 6.511 14.013 22.001 1.00 51.44 295 PRO A N 1
ATOM 2312 C CA . PRO A 1 295 ? 6.433 13.104 23.137 1.00 51.44 295 PRO A CA 1
ATOM 2313 C C . PRO A 1 295 ? 7.485 11.992 23.047 1.00 51.44 295 PRO A C 1
ATOM 2315 O O . PRO A 1 295 ? 7.843 11.534 21.961 1.00 51.44 295 PRO A O 1
ATOM 2318 N N . SER A 1 296 ? 7.971 11.532 24.202 1.00 45.81 296 SER A N 1
ATOM 2319 C CA . SER A 1 296 ? 8.960 10.449 24.269 1.00 45.81 296 SER A CA 1
ATOM 2320 C C . SER A 1 296 ? 8.476 9.199 23.517 1.00 45.81 296 SER A C 1
ATOM 2322 O O . SER A 1 296 ? 7.332 8.775 23.684 1.00 45.81 296 SER A O 1
ATOM 2324 N N . GLY A 1 297 ? 9.347 8.612 22.690 1.00 44.09 297 GLY A N 1
ATOM 2325 C CA . GLY A 1 297 ? 9.032 7.434 21.871 1.00 44.09 297 GLY A CA 1
ATOM 2326 C C . GLY A 1 297 ? 8.315 7.726 20.546 1.00 44.09 297 GLY A C 1
ATOM 2327 O O . GLY A 1 297 ? 7.963 6.784 19.840 1.00 44.09 297 GLY A O 1
ATOM 2328 N N . VAL A 1 298 ? 8.117 8.998 20.188 1.00 45.25 298 VAL A N 1
ATOM 2329 C CA . VAL A 1 298 ? 7.555 9.419 18.894 1.00 45.25 298 VAL A CA 1
ATOM 2330 C C . VAL A 1 298 ? 8.673 9.976 18.006 1.00 45.25 298 VAL A C 1
ATOM 2332 O O . VAL A 1 298 ? 9.526 10.730 18.467 1.00 45.25 298 VAL A O 1
ATOM 2335 N N . GLN A 1 299 ? 8.683 9.612 16.722 1.00 38.84 299 GLN A N 1
ATOM 2336 C CA . GLN A 1 299 ? 9.608 10.165 15.729 1.00 38.84 299 GLN A CA 1
ATOM 2337 C C . GLN A 1 29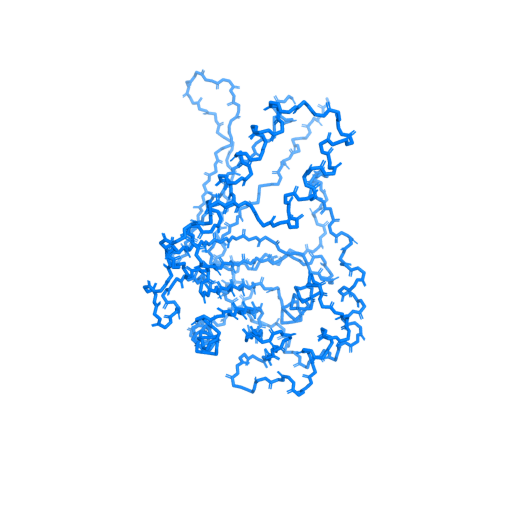9 ? 8.880 11.221 14.888 1.00 38.84 299 GLN A C 1
ATOM 2339 O O . GLN A 1 299 ? 7.813 10.959 14.335 1.00 38.84 299 GLN A O 1
ATOM 2344 N N . ALA A 1 300 ? 9.441 12.428 14.792 1.00 38.59 300 ALA A N 1
ATOM 2345 C CA . ALA A 1 300 ? 8.879 13.514 13.993 1.00 38.59 300 ALA A CA 1
ATOM 2346 C C . ALA A 1 300 ? 9.683 13.722 12.706 1.00 38.59 300 ALA A C 1
ATOM 2348 O O . ALA A 1 300 ? 10.912 13.674 12.717 1.00 38.59 300 ALA A O 1
ATOM 2349 N N . TRP A 1 301 ? 8.975 13.993 11.612 1.00 35.66 301 TRP A N 1
ATOM 2350 C CA . TRP A 1 301 ? 9.550 14.384 10.329 1.00 35.66 301 TRP A CA 1
ATOM 2351 C C . TRP A 1 301 ? 8.962 15.742 9.951 1.00 35.66 301 TRP A C 1
ATOM 2353 O O . TRP A 1 301 ? 7.767 15.965 10.118 1.00 35.66 301 TRP A O 1
ATOM 2363 N N . VAL A 1 302 ? 9.799 16.664 9.482 1.00 36.81 302 VAL A N 1
ATOM 2364 C CA . VAL A 1 302 ? 9.363 17.979 8.996 1.00 36.81 302 VAL A CA 1
ATOM 2365 C C . VAL A 1 302 ? 9.757 18.051 7.528 1.00 36.81 302 VAL A C 1
ATOM 2367 O O . VAL A 1 302 ? 10.945 18.056 7.216 1.00 36.81 302 VAL A O 1
ATOM 2370 N N . SER A 1 303 ? 8.778 18.048 6.626 1.00 34.19 303 SER A N 1
ATOM 2371 C CA . SER A 1 303 ? 9.012 18.289 5.198 1.00 34.19 303 SER A CA 1
ATOM 2372 C C . SER A 1 303 ? 8.827 19.769 4.863 1.00 34.19 303 SER A C 1
ATOM 2374 O O . SER A 1 303 ? 8.018 20.439 5.503 1.00 34.19 303 SER A O 1
ATOM 2376 N N . ASP A 1 304 ? 9.567 20.237 3.854 1.00 33.19 304 ASP A N 1
ATOM 2377 C CA . ASP A 1 304 ? 9.690 21.621 3.374 1.00 33.19 304 ASP A CA 1
ATOM 2378 C C . ASP A 1 304 ? 8.512 22.555 3.696 1.00 33.19 304 ASP A C 1
ATOM 2380 O O . ASP A 1 304 ? 7.405 22.433 3.162 1.00 33.19 304 ASP A O 1
ATOM 2384 N N . ILE A 1 305 ? 8.792 23.563 4.525 1.00 36.59 305 ILE A N 1
ATOM 2385 C CA . ILE A 1 305 ? 7.878 24.673 4.785 1.00 36.59 305 ILE A CA 1
ATOM 2386 C C . ILE A 1 305 ? 7.944 25.614 3.583 1.00 36.59 305 ILE A C 1
ATOM 2388 O O . ILE A 1 305 ? 8.887 26.390 3.432 1.00 36.59 305 ILE A O 1
ATOM 2392 N N . LYS A 1 306 ? 6.929 25.565 2.717 1.00 33.12 306 LYS A N 1
ATOM 2393 C CA . LYS A 1 306 ? 6.752 26.581 1.675 1.00 33.12 306 LYS A CA 1
ATOM 2394 C C . LYS A 1 306 ? 6.086 27.814 2.274 1.00 33.12 306 LYS A C 1
ATOM 2396 O O . LYS A 1 306 ? 4.881 27.833 2.510 1.00 33.12 306 LYS A O 1
ATOM 2401 N N . ILE A 1 307 ? 6.888 28.847 2.512 1.00 34.09 307 ILE A N 1
ATOM 2402 C CA . ILE A 1 307 ? 6.407 30.186 2.851 1.00 34.09 307 ILE A CA 1
ATOM 2403 C C . ILE A 1 307 ? 5.919 30.825 1.547 1.00 34.09 307 ILE A C 1
ATOM 2405 O O . ILE A 1 307 ? 6.721 31.103 0.660 1.00 34.09 307 ILE A O 1
ATOM 2409 N N . ASN A 1 308 ? 4.610 31.039 1.401 1.00 31.64 308 ASN A N 1
ATOM 2410 C CA . ASN A 1 308 ? 4.099 31.860 0.303 1.00 31.64 308 ASN A CA 1
ATOM 2411 C C . ASN A 1 308 ? 4.465 33.331 0.572 1.00 31.64 308 ASN A C 1
ATOM 2413 O O . ASN A 1 308 ? 4.044 33.895 1.582 1.00 31.64 308 ASN A O 1
ATOM 2417 N N . GLU A 1 309 ? 5.204 33.961 -0.347 1.00 32.38 309 GLU A N 1
ATOM 2418 C CA . GLU A 1 309 ? 5.644 35.371 -0.274 1.00 32.38 309 GLU A CA 1
ATOM 2419 C C . GLU A 1 309 ? 4.484 36.383 -0.163 1.00 32.38 309 GLU A C 1
ATOM 2421 O O . GLU A 1 309 ? 4.688 37.520 0.255 1.00 32.38 309 GLU A O 1
ATOM 2426 N N . ALA A 1 310 ? 3.246 35.964 -0.450 1.00 33.22 310 ALA A N 1
ATOM 2427 C CA . ALA A 1 310 ? 2.038 36.788 -0.348 1.00 33.22 310 ALA A CA 1
ATOM 2428 C C . ALA A 1 310 ? 1.666 37.226 1.090 1.00 33.22 310 ALA A C 1
ATOM 2430 O O . ALA A 1 310 ? 0.677 37.930 1.272 1.00 33.22 310 ALA A O 1
ATOM 2431 N N . LEU A 1 311 ? 2.428 36.810 2.108 1.00 34.53 311 LEU A N 1
ATOM 2432 C CA . LEU A 1 311 ? 2.213 37.151 3.522 1.00 34.53 311 LEU A CA 1
ATOM 2433 C C . LEU A 1 311 ? 3.194 38.193 4.084 1.00 34.53 311 LEU A C 1
ATOM 2435 O O . LEU A 1 311 ? 3.122 38.497 5.273 1.00 34.53 311 LEU A O 1
ATOM 2439 N N . ILE A 1 312 ? 4.106 38.727 3.260 1.00 31.88 312 ILE A N 1
ATOM 2440 C CA . ILE A 1 312 ? 5.150 39.677 3.697 1.00 31.88 312 ILE A CA 1
ATOM 2441 C C . ILE A 1 312 ? 4.842 41.137 3.279 1.00 31.88 312 ILE A C 1
ATOM 2443 O O . ILE A 1 312 ? 5.635 42.031 3.563 1.00 31.88 312 ILE A O 1
ATOM 2447 N N . GLN A 1 313 ? 3.683 41.423 2.669 1.00 28.16 313 GLN A N 1
ATOM 2448 C CA . GLN A 1 313 ? 3.261 42.801 2.348 1.00 28.16 313 GLN A CA 1
ATOM 2449 C C . GLN A 1 313 ? 2.181 43.333 3.290 1.00 28.16 313 GLN A C 1
ATOM 2451 O O . GLN A 1 313 ? 1.143 42.651 3.451 1.00 28.16 313 GLN A O 1
#

Sequence (313 aa):
MNVKPRIALIIAYYCLSTAGVFPGKDVLAADRTVTSLKNIDSRANRVYQQVKVPDLPDQNFWRLGLTVNETIMTDPKKATRKGMGVSKNEYLRDEWIGCQSGFYAQYLLGNPELPADLPAEMKQSLEENFKRWGTTEAEAEVILAGKLKSYRKSKERFEKGQIDISIVNAPSPQAAFEYLIVHASSSTLPDEAIVYQFADESIVSDLGTIGYLSDARGSDSICFIRDNIAVIIRGHGEFEREVVDIAQKIDTMLLQQPLLTYEQLQARCPKLHIGSGKKAAETTVPFLEYSVEVPSGVQAWVSDIKINEALIQ

Foldseek 3Di:
DDDDQDDADDDFDFPFWQFPFDDDDPPPDNDDDDPPVPPLPPLLVVLVVLADDDDFDDAQWFFTAHADDLVLFPDSVQFPDKDKDKDWDFFDPDRGIKIKIKIKGWRWDFDPDQDPADDPVVLVVLVVVCVVVVPDPVRSVVVRVVVSVVRSVVRRIDTQKMKMKMKMQTPWLVRLVRVLSSVLSVDPDDSVLSSVQNDPVQWDPLAAVTKGWRPPDVWTWIWYHHTRMTMIMTMDHPCRVRRVSSRNSSRVVRVPTDTHGPVRSVVQDKDKDWDFDDDPDDDPFTDIDIDTRGPPPGDGDGPDDDDDPVSRD

Radius of gyration: 24.31 Å; Cα contacts (8 Å, |Δi|>4): 498; chains: 1; bounding box: 47×65×66 Å